Protein AF-0000000080772292 (afdb_homodimer)

Organism: Chromobacterium violaceum (strain ATCC 12472 / DSM 30191 / JCM 1249 / CCUG 213 / NBRC 12614 / NCIMB 9131 / NCTC 9757 / MK) (NCBI:txid243365)

Nearest PDB structures (foldseek):
  2g3a-assembly1_A-2  TM=9.294E-01  e=5.308E-12  Agrobacterium fabrum str. C58
  1y9w-assembly1_B  TM=8.057E-01  e=2.301E-11  Bacillus cereus ATCC 14579
  3ne7-assembly1_A  TM=6.169E-01  e=9.257E-06  Thermoplasma acidophilum
  2cnt-assembly4_D  TM=6.800E-01  e=3.365E-05  Salmonella enterica subsp. enterica serovar Typhimurium str. LT2
  2jdd-assembly1_A  TM=7.176E-01  e=2.622E-04  Bacillus licheniformis

Foldseek 3Di:
DPDDDDDDDPDDDPVVVVVVVVVVQVVVCVVVVHRFKAKDWDFDADPVPRDGQWAWIFIGGPQETETEDGDHPPVVPPPCVSVVRVVVSVVVSVVVNRQKYKYKDKQVVPVVVVVVVAKDWPDWAADPPGDMIITIIMHGD/DPDDDDDDDPDDDPVVVVVVVVVVQVVVCVVVVHRFKAKDWDFDADPVPRHGQWAWIFIGGPQETETEDGDHPPVVPPPCVSVVRVVVSVVVSVVVNRQKYKYKDKQVVPVVVVVVVAKDWPDWAADPPGDMIITIIMHGD

pLDDT: mean 96.64, std 4.18, range [59.97, 98.94]

Structure (mmCIF, N/CA/C/O backbone):
data_AF-0000000080772292-model_v1
#
loop_
_entity.id
_entity.type
_entity.pdbx_description
1 polymer 'Probable acetyltransferase'
#
loop_
_atom_site.group_PDB
_atom_site.id
_atom_site.type_symbol
_atom_site.label_atom_id
_atom_site.label_alt_id
_atom_site.label_comp_id
_atom_site.label_asym_id
_atom_site.label_entity_id
_atom_site.label_seq_id
_atom_site.pdbx_PDB_ins_code
_atom_site.Cartn_x
_atom_site.Cartn_y
_atom_site.Cartn_z
_atom_site.occupancy
_atom_site.B_iso_or_equiv
_atom_site.auth_seq_id
_atom_site.auth_comp_id
_atom_site.auth_asym_id
_atom_site.auth_atom_id
_atom_site.pdbx_PDB_model_num
ATOM 1 N N . MET A 1 1 ? 2.916 -33.938 -5.953 1 60.03 1 MET A N 1
ATOM 2 C CA . MET A 1 1 ? 2.531 -33.062 -4.828 1 60.03 1 MET A CA 1
ATOM 3 C C . MET A 1 1 ? 1.04 -32.75 -4.867 1 60.03 1 MET A C 1
ATOM 5 O O . MET A 1 1 ? 0.435 -32.75 -5.941 1 60.03 1 MET A O 1
ATOM 9 N N . GLN A 1 2 ? 0.313 -33.062 -3.746 1 80.75 2 GLN A N 1
ATOM 10 C CA . GLN A 1 2 ? -1.132 -32.844 -3.752 1 80.75 2 GLN A CA 1
ATOM 11 C C . GLN A 1 2 ? -1.484 -31.406 -4.082 1 80.75 2 GLN A C 1
ATOM 13 O O . GLN A 1 2 ? -0.712 -30.484 -3.789 1 80.75 2 GLN A O 1
ATOM 18 N N . THR A 1 3 ? -2.4 -31.234 -4.902 1 88.75 3 THR A N 1
ATOM 19 C CA . THR A 1 3 ? -2.881 -29.938 -5.348 1 88.75 3 THR A CA 1
ATOM 20 C C . THR A 1 3 ? -3.312 -29.078 -4.16 1 88.75 3 THR A C 1
ATOM 22 O O . THR A 1 3 ? -4.102 -29.531 -3.324 1 88.75 3 THR A O 1
ATOM 25 N N . PRO A 1 4 ? -2.738 -27.953 -3.947 1 94.56 4 PRO A N 1
ATOM 26 C CA . PRO A 1 4 ? -3.131 -27.094 -2.824 1 94.56 4 PRO A CA 1
ATOM 27 C C . PRO A 1 4 ? -4.621 -26.75 -2.84 1 94.56 4 PRO A C 1
ATOM 29 O O . PRO A 1 4 ? -5.238 -26.719 -3.906 1 94.56 4 PRO A O 1
ATOM 32 N N . GLU A 1 5 ? -5.172 -26.578 -1.693 1 96 5 GLU A N 1
ATOM 33 C CA . GLU A 1 5 ? -6.547 -26.125 -1.52 1 96 5 GLU A CA 1
ATOM 34 C C . GLU A 1 5 ? -6.602 -24.609 -1.279 1 96 5 GLU A C 1
ATOM 36 O O . GLU A 1 5 ? -5.777 -24.062 -0.54 1 96 5 GLU A O 1
ATOM 41 N N . LEU A 1 6 ? -7.641 -24 -1.886 1 97.81 6 LEU A N 1
ATOM 42 C CA . LEU A 1 6 ? -7.773 -22.562 -1.7 1 97.81 6 LEU A CA 1
ATOM 43 C C . LEU A 1 6 ? -8.656 -22.25 -0.498 1 97.81 6 LEU A C 1
ATOM 45 O O . LEU A 1 6 ? -9.695 -22.891 -0.297 1 97.81 6 LEU A O 1
ATOM 49 N N . PHE A 1 7 ? -8.227 -21.375 0.327 1 97.88 7 PHE A N 1
ATOM 50 C CA . PHE A 1 7 ? -8.961 -20.875 1.487 1 97.88 7 PHE A CA 1
ATOM 51 C C . PHE A 1 7 ? -9.125 -19.375 1.418 1 97.88 7 PHE A C 1
ATOM 53 O O . PHE A 1 7 ? -8.141 -18.625 1.337 1 97.88 7 PHE A O 1
ATOM 60 N N . ILE A 1 8 ? -10.391 -18.875 1.392 1 98.38 8 ILE A N 1
ATOM 61 C CA . ILE A 1 8 ? -10.711 -17.453 1.336 1 98.38 8 ILE A CA 1
ATOM 62 C C . 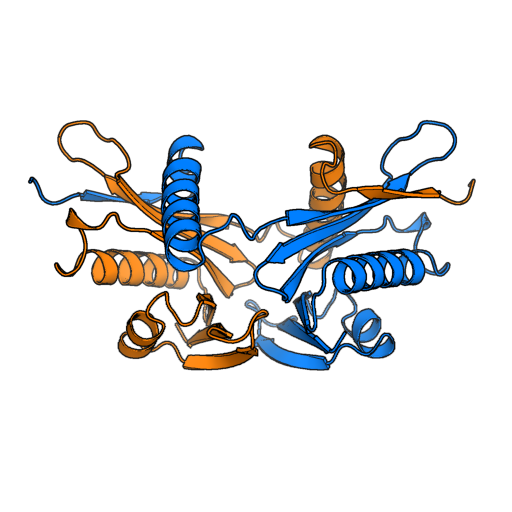ILE A 1 8 ? -11.164 -16.969 2.713 1 98.38 8 ILE A C 1
ATOM 64 O O . ILE A 1 8 ? -12.062 -17.562 3.32 1 98.38 8 ILE A O 1
ATOM 68 N N . CYS A 1 9 ? -10.492 -15.891 3.209 1 97.69 9 CYS A N 1
ATOM 69 C CA . CYS A 1 9 ? -10.875 -15.438 4.539 1 97.69 9 CYS A CA 1
ATOM 70 C C . CYS A 1 9 ? -10.57 -13.953 4.723 1 97.69 9 CYS A C 1
ATOM 72 O O . CYS A 1 9 ? -9.836 -13.367 3.93 1 97.69 9 CYS A O 1
ATOM 74 N N . ASP A 1 10 ? -11.172 -13.32 5.738 1 96.88 10 ASP A N 1
ATOM 75 C CA . ASP A 1 10 ? -10.914 -11.922 6.062 1 96.88 10 ASP A CA 1
ATOM 76 C C . ASP A 1 10 ? -10.086 -11.797 7.336 1 96.88 10 ASP A C 1
ATOM 78 O O . ASP A 1 10 ? -9.789 -10.688 7.785 1 96.88 10 ASP A O 1
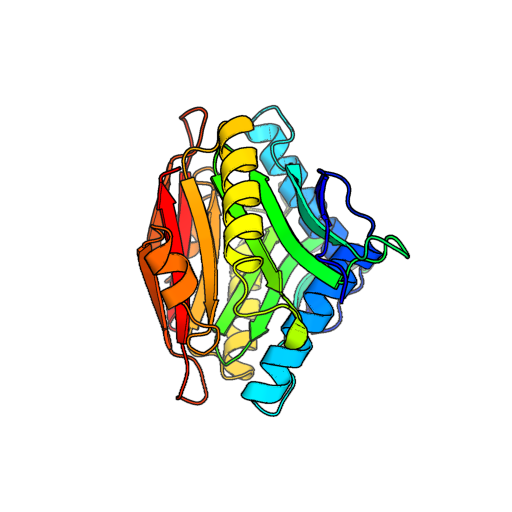ATOM 82 N N . GLN A 1 11 ? -9.703 -12.898 7.887 1 93.56 11 GLN A N 1
ATOM 83 C CA . GLN A 1 11 ? -8.867 -12.945 9.078 1 93.56 11 GLN A CA 1
ATOM 84 C C . GLN A 1 11 ? -7.809 -14.047 8.969 1 93.56 11 GLN A C 1
ATOM 86 O O . GLN A 1 11 ? -7.895 -15.07 9.648 1 93.56 11 GLN A O 1
ATOM 91 N N . ALA A 1 12 ? -6.883 -13.82 8.094 1 94.06 12 ALA A N 1
ATOM 92 C CA . ALA A 1 12 ? -5.805 -14.789 7.941 1 94.06 12 ALA A CA 1
ATOM 93 C C . ALA A 1 12 ? -4.859 -14.75 9.141 1 94.06 12 ALA A C 1
ATOM 95 O O . ALA A 1 12 ? -4.637 -13.695 9.727 1 94.06 12 ALA A O 1
ATOM 96 N N . ALA A 1 13 ? -4.355 -15.914 9.445 1 94.25 13 ALA A N 1
ATOM 97 C CA . ALA A 1 13 ? -3.318 -15.953 10.477 1 94.25 13 ALA A CA 1
ATOM 98 C C . ALA A 1 13 ? -2.121 -15.094 10.07 1 94.25 13 ALA A C 1
ATOM 100 O O . ALA A 1 13 ? -1.728 -15.07 8.906 1 94.25 13 ALA A O 1
ATOM 101 N N . PRO A 1 14 ? -1.62 -14.352 11.047 1 94.38 14 PRO A N 1
ATOM 102 C CA . PRO A 1 14 ? -0.457 -13.523 10.734 1 94.38 14 PRO A CA 1
ATOM 103 C C . PRO A 1 14 ? 0.648 -14.297 10.023 1 94.38 14 PRO A C 1
ATOM 105 O O . PRO A 1 14 ? 1.33 -13.758 9.148 1 94.38 14 PRO A O 1
ATOM 108 N N . GLU A 1 15 ? 0.79 -15.492 10.352 1 96.31 15 GLU A N 1
ATOM 109 C CA . GLU A 1 15 ? 1.818 -16.328 9.75 1 96.31 15 GLU A CA 1
ATOM 110 C C . GLU A 1 15 ? 1.59 -16.5 8.25 1 96.31 15 GLU A C 1
ATOM 112 O O . GLU A 1 15 ? 2.547 -16.609 7.48 1 96.31 15 GLU A O 1
ATOM 117 N N . ALA A 1 16 ? 0.372 -16.562 7.852 1 97.44 16 ALA A N 1
ATOM 118 C CA . ALA A 1 16 ? 0.045 -16.703 6.438 1 97.44 16 ALA A CA 1
ATOM 119 C C . ALA A 1 16 ? 0.499 -15.484 5.645 1 97.44 16 ALA A C 1
ATOM 121 O O . ALA A 1 16 ? 1.153 -15.617 4.605 1 97.44 16 ALA A O 1
ATOM 122 N N . GLU A 1 17 ? 0.152 -14.297 6.156 1 97.19 17 GLU A N 1
ATOM 123 C CA . GLU A 1 17 ? 0.589 -13.062 5.508 1 97.19 17 GLU A CA 1
ATOM 124 C C . GLU A 1 17 ? 2.111 -12.984 5.438 1 97.19 17 GLU A C 1
ATOM 126 O O . GLU A 1 17 ? 2.674 -12.594 4.414 1 97.19 17 GLU A O 1
ATOM 131 N N . LYS A 1 18 ? 2.717 -13.383 6.5 1 97.31 18 LYS A N 1
ATOM 132 C CA . LYS A 1 18 ? 4.176 -13.359 6.57 1 97.31 18 LYS A CA 1
ATOM 133 C C . LYS A 1 18 ? 4.793 -14.305 5.547 1 97.31 18 LYS A C 1
ATOM 135 O O . LYS A 1 18 ? 5.801 -13.977 4.922 1 97.31 18 LYS A O 1
ATOM 140 N N . THR A 1 19 ? 4.227 -15.477 5.449 1 97.94 19 THR A N 1
ATOM 141 C CA . THR A 1 19 ? 4.723 -16.453 4.488 1 97.94 19 THR A CA 1
ATOM 142 C C . THR A 1 19 ? 4.652 -15.906 3.066 1 97.94 19 THR A C 1
ATOM 144 O O . THR A 1 19 ? 5.617 -16.016 2.305 1 97.94 19 THR A O 1
ATOM 147 N N . ILE A 1 20 ? 3.553 -15.312 2.742 1 98.5 20 ILE A N 1
ATOM 148 C CA . ILE A 1 20 ? 3.35 -14.758 1.409 1 98.5 20 ILE A CA 1
ATOM 149 C C . ILE A 1 20 ? 4.309 -13.586 1.184 1 98.5 20 ILE A C 1
ATOM 151 O O . ILE A 1 20 ? 4.992 -13.523 0.157 1 98.5 20 ILE A O 1
ATOM 155 N N . ALA A 1 21 ? 4.383 -12.688 2.156 1 98.19 21 ALA A N 1
ATOM 156 C CA . ALA A 1 21 ? 5.266 -11.531 2.064 1 98.19 21 ALA A CA 1
ATOM 157 C C . ALA A 1 21 ? 6.727 -11.953 1.953 1 98.19 21 ALA A C 1
ATOM 159 O O . ALA A 1 21 ? 7.477 -11.414 1.139 1 98.19 21 ALA A O 1
ATOM 160 N N . ALA A 1 22 ? 7.109 -12.93 2.754 1 97.94 22 ALA A N 1
ATOM 161 C CA . ALA A 1 22 ? 8.492 -13.398 2.754 1 97.94 22 ALA A CA 1
ATOM 162 C C . ALA A 1 22 ? 8.852 -14.039 1.418 1 97.94 22 ALA A C 1
ATOM 164 O O . ALA A 1 22 ? 9.953 -13.836 0.904 1 97.94 22 ALA A O 1
ATOM 165 N N . GLY A 1 23 ? 7.969 -14.844 0.948 1 98.12 23 GLY A N 1
ATOM 166 C CA . GLY A 1 23 ? 8.195 -15.438 -0.362 1 98.12 23 GLY A CA 1
ATOM 167 C C . GLY A 1 23 ? 8.367 -14.406 -1.459 1 98.12 23 GLY A C 1
ATOM 168 O O . GLY A 1 23 ? 9.297 -14.5 -2.266 1 98.12 23 GLY A O 1
ATOM 169 N N . LEU A 1 24 ? 7.508 -13.438 -1.44 1 98.06 24 LEU A N 1
ATOM 170 C CA . LEU A 1 24 ? 7.574 -12.359 -2.426 1 98.06 24 LEU A CA 1
ATOM 171 C C . LEU A 1 24 ? 8.875 -11.578 -2.289 1 98.06 24 LEU A C 1
ATOM 173 O O . LEU A 1 24 ? 9.539 -11.289 -3.287 1 98.06 24 LEU A O 1
ATOM 177 N N . ASN A 1 25 ? 9.219 -11.195 -1.063 1 97.62 25 ASN A N 1
ATOM 178 C CA . ASN A 1 25 ? 10.445 -10.445 -0.799 1 97.62 25 ASN A CA 1
ATOM 179 C C . ASN A 1 25 ? 11.68 -11.227 -1.233 1 97.62 25 ASN A C 1
ATOM 181 O O . ASN A 1 25 ? 12.602 -10.656 -1.823 1 97.62 25 ASN A O 1
ATOM 185 N N . GLN A 1 26 ? 11.711 -12.5 -0.982 1 97.25 26 GLN A N 1
ATOM 186 C CA . GLN A 1 26 ? 12.828 -13.344 -1.395 1 97.25 26 GLN A CA 1
ATOM 187 C C . GLN A 1 26 ? 12.953 -13.391 -2.914 1 97.25 26 GLN A C 1
ATOM 189 O O . GLN A 1 26 ? 14.055 -13.305 -3.457 1 97.25 26 GLN A O 1
ATOM 194 N N . TYR A 1 27 ? 11.922 -13.594 -3.529 1 96.94 27 TYR A N 1
ATOM 195 C CA . TYR A 1 27 ? 11.906 -13.594 -4.988 1 96.94 27 TYR A CA 1
ATOM 196 C C . TYR A 1 27 ? 12.484 -12.297 -5.539 1 96.94 27 TYR A C 1
ATOM 198 O O . TYR A 1 27 ? 13.352 -12.32 -6.414 1 96.94 27 TYR A O 1
ATOM 206 N N . ASN A 1 28 ? 11.984 -11.133 -4.992 1 96.56 28 ASN A N 1
ATOM 207 C CA . ASN A 1 28 ? 12.461 -9.82 -5.43 1 96.56 28 ASN A CA 1
ATOM 208 C C . ASN A 1 28 ? 13.953 -9.656 -5.168 1 96.56 28 ASN A C 1
ATOM 210 O O . ASN A 1 28 ? 14.68 -9.156 -6.023 1 96.56 28 ASN A O 1
ATOM 214 N N . ASP A 1 29 ? 14.32 -10.086 -3.98 1 96 29 ASP A N 1
ATOM 215 C CA . ASP A 1 29 ? 15.727 -9.945 -3.598 1 96 29 ASP A CA 1
ATOM 216 C C . ASP A 1 29 ? 16.625 -10.773 -4.512 1 96 29 ASP A C 1
ATOM 218 O O . ASP A 1 29 ? 17.719 -10.344 -4.867 1 96 29 ASP A O 1
ATOM 222 N N . GLN A 1 30 ? 16.188 -11.906 -4.891 1 95.25 30 GLN A N 1
ATOM 223 C CA . GLN A 1 30 ? 16.969 -12.773 -5.773 1 95.25 30 GLN A CA 1
ATOM 224 C C . GLN A 1 30 ? 17.094 -12.164 -7.164 1 95.25 30 GLN A C 1
ATOM 226 O O . GLN A 1 30 ? 18.156 -12.273 -7.797 1 95.25 30 GLN A O 1
ATOM 231 N N . HIS A 1 31 ? 16.094 -11.531 -7.633 1 94.44 31 HIS A N 1
ATOM 232 C CA . HIS A 1 31 ? 16.094 -10.938 -8.969 1 94.44 31 HIS A CA 1
ATOM 233 C C . HIS A 1 31 ? 16.938 -9.672 -9.008 1 94.44 31 HIS A C 1
ATOM 235 O O . HIS A 1 31 ? 17.609 -9.398 -10.016 1 94.44 31 HIS A O 1
ATOM 241 N N . THR A 1 32 ? 16.875 -8.891 -7.926 1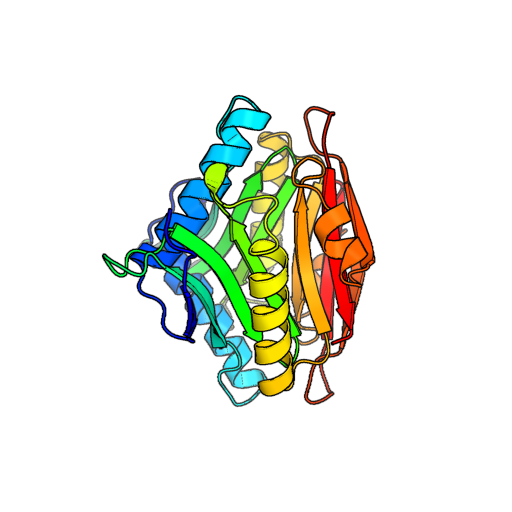 93.56 32 THR A N 1
ATOM 242 C CA . THR A 1 32 ? 17.547 -7.605 -7.902 1 93.56 32 THR A CA 1
ATOM 243 C C . THR A 1 32 ? 18.969 -7.758 -7.367 1 93.56 32 THR A C 1
ATOM 245 O O . THR A 1 32 ? 19.828 -6.902 -7.609 1 93.56 32 THR A O 1
ATOM 248 N N . GLY A 1 33 ? 19.219 -8.805 -6.574 1 93 33 GLY A N 1
ATOM 249 C CA . GLY A 1 33 ? 20.531 -9.055 -5.988 1 93 33 GLY A CA 1
ATOM 250 C C . GLY A 1 33 ? 20.703 -8.414 -4.625 1 93 33 GLY A C 1
ATOM 251 O O . GLY A 1 33 ? 21.766 -8.523 -4.012 1 93 33 GLY A O 1
ATOM 252 N N . TYR A 1 34 ? 19.766 -7.609 -4.102 1 88.75 34 TYR A N 1
ATOM 253 C CA . TYR A 1 34 ? 19.828 -6.988 -2.783 1 88.75 34 TYR A CA 1
ATOM 254 C C . TYR A 1 34 ? 18.422 -6.715 -2.248 1 88.75 34 TYR A C 1
ATOM 256 O O . TYR A 1 34 ? 17.453 -6.727 -3.004 1 88.75 34 TYR A O 1
ATOM 264 N N . ALA A 1 35 ? 18.375 -6.594 -0.909 1 88.62 35 ALA A N 1
ATOM 265 C CA . ALA A 1 35 ? 17.141 -6.133 -0.28 1 88.62 35 ALA A CA 1
ATOM 266 C C . ALA A 1 35 ? 16.891 -4.66 -0.584 1 88.62 35 ALA A C 1
ATOM 268 O O . ALA A 1 35 ? 17.578 -3.783 -0.056 1 88.62 35 ALA A O 1
ATOM 269 N N . ASP A 1 36 ? 15.82 -4.375 -1.271 1 87.69 36 ASP A N 1
ATOM 270 C CA . ASP A 1 36 ? 15.656 -3.043 -1.843 1 87.69 36 ASP A CA 1
ATOM 271 C C . ASP A 1 36 ? 14.625 -2.232 -1.063 1 87.69 36 ASP A C 1
ATOM 273 O O . ASP A 1 36 ? 14.414 -1.052 -1.346 1 87.69 36 ASP A O 1
ATOM 277 N N . ARG A 1 37 ? 14.062 -2.828 -0.069 1 95.5 37 ARG A N 1
ATOM 278 C CA . ARG A 1 37 ? 12.961 -2.195 0.646 1 95.5 37 ARG A CA 1
ATOM 279 C C . ARG A 1 37 ? 13.438 -1.555 1.942 1 95.5 37 ARG A C 1
ATOM 281 O O . ARG A 1 37 ? 13.828 -2.254 2.881 1 95.5 37 ARG A O 1
ATOM 288 N N . GLN A 1 38 ? 13.422 -0.244 2.039 1 97.44 38 GLN A N 1
ATOM 289 C CA . GLN A 1 38 ? 13.859 0.464 3.238 1 97.44 38 GLN A CA 1
ATOM 290 C C . GLN A 1 38 ? 12.727 1.308 3.822 1 97.44 38 GLN A C 1
ATOM 292 O O . GLN A 1 38 ? 12.273 2.268 3.195 1 97.44 38 GLN A O 1
ATOM 297 N N . PRO A 1 39 ? 12.273 0.938 5.031 1 98.44 39 PRO A N 1
ATOM 298 C CA . PRO A 1 39 ? 11.242 1.762 5.664 1 98.44 39 PRO A CA 1
ATOM 299 C C . PRO A 1 39 ? 11.695 3.199 5.906 1 98.44 39 PRO A C 1
ATOM 301 O O . PRO A 1 39 ? 12.898 3.459 6.012 1 98.44 39 PRO A O 1
ATOM 304 N N . LEU A 1 40 ? 10.758 4.137 5.918 1 98.81 40 LEU A N 1
ATOM 305 C CA . LEU A 1 40 ? 11 5.543 6.207 1 98.81 40 LEU A CA 1
ATOM 306 C C . LEU A 1 40 ? 9.852 6.137 7.02 1 98.81 40 LEU A C 1
ATOM 308 O O . LEU A 1 40 ? 8.68 5.961 6.676 1 98.81 40 LEU A O 1
ATOM 312 N N . ALA A 1 41 ? 10.195 6.738 8.117 1 98.88 41 ALA A N 1
ATOM 313 C CA . ALA A 1 41 ? 9.242 7.48 8.93 1 98.88 41 ALA A CA 1
ATOM 314 C C . ALA A 1 41 ? 9.711 8.914 9.164 1 98.88 41 ALA A C 1
ATOM 316 O O . ALA A 1 41 ? 10.906 9.148 9.375 1 98.88 41 ALA A O 1
ATOM 317 N N . VAL A 1 42 ? 8.852 9.836 9.016 1 98.88 42 VAL A N 1
ATOM 318 C CA . VAL A 1 42 ? 9 11.203 9.508 1 98.88 42 VAL A CA 1
ATOM 319 C C . VAL A 1 42 ? 7.957 11.492 10.578 1 98.88 42 VAL A C 1
ATOM 321 O O . VAL A 1 42 ? 6.773 11.648 10.273 1 98.88 42 VAL A O 1
ATOM 324 N N . LEU A 1 43 ? 8.43 11.594 11.812 1 98.75 43 LEU A N 1
ATOM 325 C CA . LEU A 1 43 ? 7.531 11.648 12.961 1 98.75 43 LEU A CA 1
ATOM 326 C C . LEU A 1 43 ? 7.488 13.055 13.547 1 98.75 43 LEU A C 1
ATOM 328 O O . LEU A 1 43 ? 8.523 13.719 13.664 1 98.75 43 LEU A O 1
ATOM 332 N N . ALA A 1 44 ? 6.316 13.578 13.812 1 98.38 44 ALA A N 1
ATOM 333 C CA . ALA A 1 44 ? 6.129 14.742 14.68 1 98.38 44 ALA A CA 1
ATOM 334 C C . ALA A 1 44 ? 5.996 14.32 16.141 1 98.38 44 ALA A C 1
ATOM 336 O O . ALA A 1 44 ? 5.043 13.633 16.516 1 98.38 44 ALA A O 1
ATOM 337 N N . ARG A 1 45 ? 6.871 14.75 16.938 1 97.5 45 ARG A N 1
ATOM 338 C CA . ARG A 1 45 ? 6.91 14.289 18.328 1 97.5 45 ARG A CA 1
ATOM 339 C C . ARG A 1 45 ? 6.672 15.445 19.297 1 97.5 45 ARG A C 1
ATOM 341 O O . ARG A 1 45 ? 7.082 16.578 19.031 1 97.5 45 ARG A O 1
ATOM 348 N N . ASP A 1 46 ? 6.035 15.086 20.359 1 96 46 ASP A N 1
ATOM 349 C CA . ASP A 1 46 ? 5.93 16.016 21.469 1 96 46 ASP A CA 1
ATOM 350 C C . ASP A 1 46 ? 7.293 16.266 22.109 1 96 46 ASP A C 1
ATOM 352 O O . ASP A 1 46 ? 7.93 15.32 22.594 1 96 46 ASP A O 1
ATOM 356 N N . PRO A 1 47 ? 7.688 17.516 22.125 1 94.62 47 PRO A N 1
ATOM 357 C CA . PRO A 1 47 ? 9.039 17.781 22.641 1 94.62 47 PRO A CA 1
ATOM 358 C C . PRO A 1 47 ? 9.172 17.453 24.125 1 94.62 47 PRO A C 1
ATOM 360 O O . PRO A 1 47 ? 10.273 17.156 24.594 1 94.62 47 PRO A O 1
ATOM 363 N N . ALA A 1 48 ? 8.07 17.453 24.812 1 95.19 48 ALA A N 1
ATOM 364 C CA . ALA A 1 48 ? 8.125 17.219 26.25 1 95.19 48 ALA A CA 1
ATOM 365 C C . ALA A 1 48 ? 8.125 15.727 26.562 1 95.19 48 ALA A C 1
ATOM 367 O O . ALA A 1 48 ? 8.844 15.273 27.453 1 95.19 48 ALA A O 1
ATOM 368 N N . THR A 1 49 ? 7.426 14.938 25.891 1 94.75 49 THR A N 1
ATOM 369 C CA . THR A 1 49 ? 7.215 13.539 26.234 1 94.75 49 THR A CA 1
ATOM 370 C C . THR A 1 49 ? 7.93 12.617 25.25 1 94.75 49 THR A C 1
ATOM 372 O O . THR A 1 49 ? 8.156 11.445 25.547 1 94.75 49 THR A O 1
ATOM 375 N N . GLY A 1 50 ? 8.18 13.109 24.047 1 94.19 50 GLY A N 1
ATOM 376 C CA . GLY A 1 50 ? 8.766 12.273 23 1 94.19 50 GLY A CA 1
ATOM 377 C C . GLY A 1 50 ? 7.742 11.422 22.266 1 94.19 50 GLY A C 1
ATOM 378 O O . GLY A 1 50 ? 8.094 10.672 21.359 1 94.19 50 GLY A O 1
ATOM 379 N N . GLU A 1 51 ? 6.531 11.602 22.609 1 95.69 51 GLU A N 1
ATOM 380 C CA . GLU A 1 51 ? 5.453 10.812 22.016 1 95.69 51 GLU A CA 1
ATOM 381 C C . GLU A 1 51 ? 5.188 11.242 20.578 1 95.69 51 GLU A C 1
ATOM 383 O O . GLU A 1 51 ? 5.191 12.43 20.266 1 95.69 51 GLU A O 1
ATOM 388 N N . THR A 1 52 ? 4.977 10.211 19.75 1 97.94 52 THR A N 1
ATOM 389 C CA . THR A 1 52 ? 4.578 10.508 18.391 1 97.94 52 THR A CA 1
ATOM 390 C C . THR A 1 52 ? 3.152 11.055 18.344 1 97.94 52 THR A C 1
ATOM 392 O O . THR A 1 52 ? 2.229 10.438 18.875 1 97.94 52 THR A O 1
ATOM 395 N N . LEU A 1 53 ? 3.014 12.141 17.703 1 97.56 53 LEU A N 1
ATOM 396 C CA . LEU A 1 53 ? 1.709 12.789 17.594 1 97.56 53 LEU A CA 1
ATOM 397 C C . LEU A 1 53 ? 1.099 12.555 16.219 1 97.56 53 LEU A C 1
ATOM 399 O O . LEU A 1 53 ? -0.123 12.602 16.047 1 97.56 53 LEU A O 1
ATOM 403 N N . GLY A 1 54 ? 1.869 12.359 15.227 1 98.44 54 GLY A N 1
ATOM 404 C CA . GLY A 1 54 ? 1.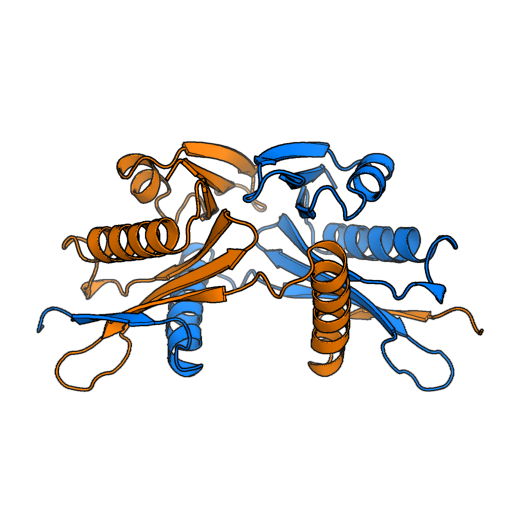551 12.195 13.812 1 98.44 54 GLY A CA 1
ATOM 405 C C . GLY A 1 54 ? 2.781 12.078 12.938 1 98.44 54 GLY A C 1
ATOM 406 O O . GLY A 1 54 ? 3.891 11.875 13.43 1 98.44 54 GLY A O 1
ATOM 407 N N . GLY A 1 55 ? 2.572 12.016 11.656 1 98.75 55 GLY A N 1
ATOM 408 C CA . GLY A 1 55 ? 3.709 11.906 10.75 1 98.75 55 GLY A CA 1
ATOM 409 C C . GLY A 1 55 ? 3.387 11.156 9.477 1 98.75 55 GLY A C 1
ATOM 410 O O . GLY A 1 55 ? 2.221 11.023 9.102 1 98.75 55 GLY A O 1
ATOM 411 N N . ALA A 1 56 ? 4.441 10.836 8.766 1 98.88 56 ALA A N 1
ATOM 412 C CA . ALA A 1 56 ? 4.387 10.078 7.516 1 98.88 56 ALA A CA 1
ATOM 413 C C . ALA A 1 56 ? 5.168 8.773 7.637 1 98.88 56 ALA A C 1
ATOM 415 O O . ALA A 1 56 ? 6.16 8.703 8.367 1 98.88 56 ALA A O 1
ATOM 416 N N . TYR A 1 57 ? 4.652 7.785 6.957 1 98.75 57 TYR A N 1
ATOM 417 C CA . TYR A 1 57 ? 5.293 6.473 6.93 1 98.75 57 TYR A CA 1
ATOM 418 C C . TYR A 1 57 ? 5.238 5.871 5.531 1 98.75 57 TYR A C 1
ATOM 420 O O . TYR A 1 57 ? 4.242 6.02 4.82 1 98.75 57 TYR A O 1
ATOM 428 N N . GLY A 1 58 ? 6.297 5.203 5.113 1 98.62 58 GLY A N 1
ATOM 429 C CA . GLY A 1 58 ? 6.406 4.508 3.838 1 98.62 58 GLY A CA 1
ATOM 430 C C . GLY A 1 58 ? 7.719 3.77 3.67 1 98.62 58 GLY A C 1
ATOM 431 O O . GLY A 1 58 ? 8.227 3.166 4.621 1 98.62 58 GLY A O 1
ATOM 432 N N . ARG A 1 59 ? 8.109 3.717 2.418 1 98.62 59 ARG A N 1
ATOM 433 C CA . ARG A 1 59 ? 9.352 3.002 2.129 1 98.62 59 ARG A CA 1
ATOM 434 C C . ARG A 1 59 ? 9.938 3.441 0.791 1 98.62 59 ARG A C 1
ATOM 436 O O . ARG A 1 59 ? 9.234 4.027 -0.036 1 98.62 59 ARG A O 1
ATOM 443 N N . SER A 1 60 ? 11.234 3.217 0.655 1 98.44 60 SER A N 1
ATOM 444 C CA . SER A 1 60 ? 11.852 3.254 -0.667 1 98.44 60 SER A CA 1
ATOM 445 C C . SER A 1 60 ? 12.148 1.849 -1.179 1 98.44 60 SER A C 1
ATOM 447 O O . SER A 1 60 ? 12.477 0.954 -0.396 1 98.44 60 SER A O 1
ATOM 449 N N . SER A 1 61 ? 11.992 1.642 -2.377 1 98.06 61 SER A N 1
ATOM 450 C CA . SER A 1 61 ? 12.273 0.378 -3.049 1 98.06 61 SER A CA 1
ATOM 451 C C . SER A 1 61 ? 12.594 0.595 -4.523 1 98.06 61 SER A C 1
ATOM 453 O O . SER A 1 61 ? 11.812 1.206 -5.25 1 98.06 61 SER A O 1
ATOM 455 N N . LEU A 1 62 ? 13.766 0.161 -4.98 1 97.44 62 LEU A N 1
ATOM 456 C CA . LEU A 1 62 ? 14.203 0.242 -6.371 1 97.44 62 LEU A CA 1
ATOM 457 C C . LEU A 1 62 ? 14.07 1.665 -6.902 1 97.44 62 LEU A C 1
ATOM 459 O O . LEU A 1 62 ? 13.562 1.874 -8.008 1 97.44 62 LEU A O 1
ATOM 463 N N . GLY A 1 63 ? 14.438 2.617 -6.047 1 97.38 63 GLY A N 1
ATOM 464 C CA . GLY A 1 63 ? 14.516 4.008 -6.473 1 97.38 63 GLY A CA 1
ATOM 465 C C . GLY A 1 63 ? 13.164 4.695 -6.5 1 97.38 63 GLY A C 1
ATOM 466 O O . GLY A 1 63 ? 13.031 5.797 -7.035 1 97.38 63 GLY A O 1
ATOM 467 N N . LEU A 1 64 ? 12.148 4.051 -6.039 1 98.69 64 LEU A N 1
ATOM 468 C CA . LEU A 1 64 ? 10.812 4.621 -5.918 1 98.69 64 LEU A CA 1
ATOM 469 C C . LEU A 1 64 ? 10.438 4.828 -4.453 1 98.69 64 LEU A C 1
ATOM 471 O O . LEU A 1 64 ? 10.648 3.941 -3.623 1 98.69 64 LEU A O 1
ATOM 475 N N . LEU A 1 65 ? 9.977 6.027 -4.102 1 98.88 65 LEU A N 1
ATOM 476 C CA . LEU A 1 65 ? 9.531 6.367 -2.758 1 98.88 65 LEU A CA 1
ATOM 477 C C . LEU A 1 65 ? 8.023 6.188 -2.627 1 98.88 65 LEU A C 1
ATOM 479 O O . LEU A 1 65 ? 7.254 6.742 -3.418 1 98.88 65 LEU A O 1
ATOM 483 N N . PHE A 1 66 ? 7.594 5.383 -1.665 1 98.94 66 PHE A N 1
ATOM 484 C CA . PHE A 1 66 ? 6.188 5.125 -1.388 1 98.94 66 PHE A CA 1
ATOM 485 C C . PHE A 1 66 ? 5.746 5.84 -0.117 1 98.94 66 PHE A C 1
ATOM 487 O O . PHE A 1 66 ? 6.227 5.535 0.975 1 98.94 66 PHE A O 1
ATOM 494 N N . LEU A 1 67 ? 4.922 6.836 -0.28 1 98.94 67 LEU A N 1
ATOM 495 C CA . LEU A 1 67 ? 4.238 7.398 0.88 1 98.94 67 LEU A CA 1
ATOM 496 C C . LEU A 1 67 ? 2.943 6.648 1.169 1 98.94 67 LEU A C 1
ATOM 498 O O . LEU A 1 67 ? 1.985 6.734 0.398 1 98.94 67 LEU A O 1
ATOM 502 N N . GLU A 1 68 ? 2.873 5.984 2.311 1 98.62 68 GLU A N 1
ATOM 503 C CA . GLU A 1 68 ? 1.832 4.992 2.555 1 98.62 68 GLU A CA 1
ATOM 504 C C . GLU A 1 68 ? 0.852 5.465 3.623 1 98.62 68 GLU A C 1
ATOM 506 O O . GLU A 1 68 ? -0.329 5.113 3.59 1 98.62 68 GLU A O 1
ATOM 511 N N . LEU A 1 69 ? 1.348 6.152 4.617 1 98.69 69 LEU A N 1
ATOM 512 C CA . LEU A 1 69 ? 0.545 6.754 5.68 1 98.69 69 LEU A CA 1
ATOM 513 C C . LEU A 1 69 ? 0.956 8.203 5.918 1 98.69 69 LEU A C 1
ATOM 515 O O . LEU A 1 69 ? 2.145 8.531 5.883 1 98.69 69 LEU A O 1
ATOM 519 N N . PHE A 1 70 ? 0.007 9.047 6.156 1 98.88 70 PHE A N 1
ATOM 520 C CA . PHE A 1 70 ? 0.225 10.438 6.547 1 98.88 70 PHE A CA 1
ATOM 521 C C . PHE A 1 70 ? -0.948 10.961 7.367 1 98.88 70 PHE A C 1
ATOM 523 O O . PHE A 1 70 ? -2.082 11 6.883 1 98.88 70 PHE A O 1
ATOM 530 N N . HIS A 1 71 ? -0.649 11.344 8.633 1 98.69 71 HIS A N 1
ATOM 531 C CA . HIS A 1 71 ? -1.728 11.844 9.477 1 98.69 71 HIS A CA 1
ATOM 532 C C . HIS A 1 71 ? -1.206 12.844 10.5 1 98.69 71 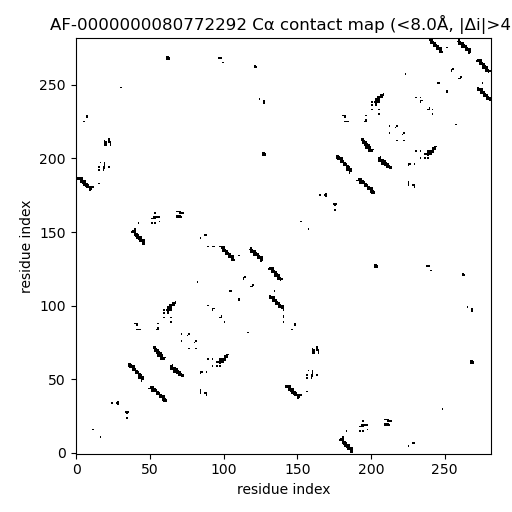HIS A C 1
ATOM 534 O O . HIS A 1 71 ? -0.16 12.625 11.109 1 98.69 71 HIS A O 1
ATOM 540 N N . LEU A 1 72 ? -1.899 13.938 10.641 1 98.06 72 LEU A N 1
ATOM 541 C CA . LEU A 1 72 ? -1.761 14.898 11.727 1 98.06 72 LEU A CA 1
ATOM 542 C C . LEU A 1 72 ? -3.1 15.141 12.414 1 98.06 72 LEU A C 1
ATOM 544 O O . LEU A 1 72 ? -4.113 15.367 11.75 1 98.06 72 LEU A O 1
ATOM 548 N N . PRO A 1 73 ? -3.039 15.047 13.727 1 96.75 73 PRO A N 1
ATOM 549 C CA . PRO A 1 73 ? -4.281 15.422 14.414 1 96.75 73 PRO A CA 1
ATOM 550 C C . PRO A 1 73 ? -4.691 16.859 14.148 1 96.75 73 PRO A C 1
ATOM 552 O O . PRO A 1 73 ? -3.844 17.703 13.812 1 96.75 73 PRO A O 1
ATOM 555 N N . GLU A 1 74 ? -5.961 17.141 14.352 1 95.19 74 GLU A N 1
ATOM 556 C CA . GLU A 1 74 ? -6.582 18.406 13.953 1 95.19 74 GLU A CA 1
ATOM 557 C C . GLU A 1 74 ? -5.855 19.594 14.562 1 95.19 74 GLU A C 1
ATOM 559 O O . GLU A 1 74 ? -5.574 20.578 13.875 1 95.19 74 GLU A O 1
ATOM 564 N N . PRO A 1 75 ? -5.414 19.641 15.789 1 94.62 75 PRO A N 1
ATOM 565 C CA . PRO A 1 75 ? -4.766 20.812 16.375 1 94.62 75 PRO A CA 1
ATOM 566 C C . PRO A 1 75 ? -3.408 21.109 15.75 1 94.62 75 PRO A C 1
ATOM 568 O O . PRO A 1 75 ? -2.879 22.219 15.922 1 94.62 75 PRO A O 1
ATOM 571 N N . LEU A 1 76 ? -2.885 20.172 15.047 1 95.62 76 LEU A N 1
ATOM 572 C CA . LEU A 1 76 ? -1.551 20.359 14.484 1 95.62 76 LEU A CA 1
ATOM 573 C C . LEU A 1 76 ? -1.628 20.703 13 1 95.62 76 LEU A C 1
ATOM 575 O O . LEU A 1 76 ? -0.599 20.812 12.328 1 95.62 76 LEU A O 1
ATOM 579 N N . ARG A 1 77 ? -2.779 20.891 12.477 1 94.44 77 ARG A N 1
ATOM 580 C CA . ARG A 1 77 ? -2.973 21.188 11.062 1 94.44 77 ARG A CA 1
ATOM 581 C C . ARG A 1 77 ? -3.041 22.688 10.82 1 94.44 77 ARG A C 1
ATOM 583 O O . ARG A 1 77 ? -3.295 23.469 11.75 1 94.44 77 ARG A O 1
ATOM 590 N N . GLY A 1 78 ? -2.715 23.078 9.602 1 91.25 78 GLY A N 1
ATOM 591 C CA . GLY A 1 78 ? -2.885 24.453 9.211 1 91.25 78 GLY A CA 1
ATOM 592 C C . GLY A 1 78 ? -1.747 25.359 9.664 1 91.25 78 GLY A C 1
ATOM 593 O O . GLY A 1 78 ? -1.877 26.578 9.664 1 91.25 78 GLY A O 1
ATOM 594 N N . GLN A 1 79 ? -0.606 24.75 10.109 1 90.69 79 GLN A N 1
ATOM 595 C CA . GLN A 1 79 ? 0.503 25.547 10.625 1 90.69 79 GLN A CA 1
ATOM 596 C C . GLN A 1 79 ? 1.799 25.234 9.883 1 90.69 79 GLN A C 1
ATOM 598 O O . GLN A 1 79 ? 2.891 25.531 10.375 1 90.69 79 GLN A O 1
ATOM 603 N N . GLY A 1 80 ? 1.645 24.578 8.812 1 96 80 GLY A N 1
ATOM 604 C CA . GLY A 1 80 ? 2.82 24.328 7.992 1 96 80 GLY A CA 1
ATOM 605 C C . GLY A 1 80 ? 3.533 23.031 8.352 1 96 80 GLY A C 1
ATOM 606 O O . GLY A 1 80 ? 4.465 22.625 7.664 1 96 80 GLY A O 1
ATOM 607 N N . LEU A 1 81 ? 3.111 22.391 9.43 1 97.44 81 LEU A N 1
ATOM 608 C CA . LEU A 1 81 ? 3.77 21.172 9.891 1 97.44 81 LEU A CA 1
ATOM 609 C C . LEU A 1 81 ? 3.66 20.062 8.852 1 97.44 81 LEU A C 1
ATOM 611 O O . LEU A 1 81 ? 4.617 19.328 8.633 1 97.44 81 LEU A O 1
ATOM 615 N N . GLY A 1 82 ? 2.504 19.953 8.219 1 98.19 82 GLY A N 1
ATOM 616 C CA . GLY A 1 82 ? 2.332 18.969 7.164 1 98.19 82 GLY A CA 1
ATOM 617 C C . GLY A 1 82 ? 3.305 19.141 6.012 1 98.19 82 GLY A C 1
ATOM 618 O O . GLY A 1 82 ? 3.887 18.172 5.531 1 98.19 82 GLY A O 1
ATOM 619 N N . SER A 1 83 ? 3.477 20.359 5.648 1 98.5 83 SER A N 1
ATOM 620 C CA . SER A 1 83 ? 4.414 20.672 4.574 1 98.5 83 SER A CA 1
ATOM 621 C C . SER A 1 83 ? 5.844 20.312 4.961 1 98.5 83 SER A C 1
ATOM 623 O O . SER A 1 83 ? 6.594 19.766 4.145 1 98.5 83 SER A O 1
ATOM 625 N N . ARG A 1 84 ? 6.184 20.578 6.172 1 98.56 84 ARG A N 1
ATOM 626 C CA . ARG A 1 84 ? 7.523 20.25 6.648 1 98.56 84 ARG A CA 1
ATOM 627 C C . ARG A 1 84 ? 7.75 18.734 6.664 1 98.56 84 ARG A C 1
ATOM 629 O O . ARG A 1 84 ? 8.828 18.266 6.309 1 98.56 84 ARG A O 1
ATOM 636 N N . ILE A 1 85 ? 6.754 18.016 7.098 1 98.75 85 ILE A N 1
ATOM 637 C CA . ILE A 1 85 ? 6.844 16.562 7.145 1 98.75 85 ILE A CA 1
ATOM 638 C C . ILE A 1 85 ? 7 16 5.73 1 98.75 85 ILE A C 1
ATOM 640 O O . ILE A 1 85 ? 7.871 15.172 5.477 1 98.75 85 ILE A O 1
ATOM 644 N N . LEU A 1 86 ? 6.156 16.5 4.797 1 98.88 86 LEU A N 1
ATOM 645 C CA . LEU A 1 86 ? 6.207 16.031 3.418 1 98.88 86 LEU A CA 1
ATOM 646 C C . LEU A 1 86 ? 7.566 16.312 2.793 1 98.88 86 LEU A C 1
ATOM 648 O O . LEU A 1 86 ? 8.156 15.453 2.141 1 98.88 86 LEU A O 1
ATOM 652 N N . GLN A 1 87 ? 8.062 17.484 3.004 1 98.88 87 GLN A N 1
ATOM 653 C CA . GLN A 1 87 ? 9.359 17.875 2.461 1 98.88 87 GLN A CA 1
ATOM 654 C C . GLN A 1 87 ? 10.477 17 3.01 1 98.88 87 GLN A C 1
ATOM 656 O O . GLN A 1 87 ? 11.344 16.562 2.26 1 98.88 87 GLN A O 1
ATOM 661 N N . ALA A 1 88 ? 10.438 16.781 4.305 1 98.88 88 ALA A N 1
ATOM 662 C CA . ALA A 1 88 ? 11.445 15.914 4.922 1 98.88 88 ALA A CA 1
ATOM 663 C C . ALA A 1 88 ? 11.391 14.5 4.344 1 98.88 88 ALA A C 1
ATOM 665 O O . ALA A 1 88 ? 12.422 13.875 4.105 1 98.88 88 ALA A O 1
ATOM 666 N N . PHE A 1 89 ? 10.203 13.977 4.184 1 98.94 89 PHE A N 1
ATOM 667 C CA . PHE A 1 89 ? 9.984 12.664 3.6 1 98.94 89 PHE A CA 1
ATOM 668 C C . PHE A 1 89 ? 10.57 12.586 2.197 1 98.94 89 PHE A C 1
ATOM 670 O O . PHE A 1 89 ? 11.305 11.648 1.874 1 98.94 89 PHE A O 1
ATOM 677 N N . GLU A 1 90 ? 10.273 13.586 1.366 1 98.94 90 GLU A N 1
ATOM 678 C CA . GLU A 1 90 ? 10.789 13.672 0.002 1 98.94 90 GLU A CA 1
ATOM 679 C C . GLU A 1 90 ? 12.312 13.797 -0.008 1 98.94 90 GLU A C 1
ATOM 681 O O . GLU A 1 90 ? 12.984 13.148 -0.807 1 98.94 90 GLU A O 1
ATOM 686 N N . ASP A 1 91 ? 12.812 14.656 0.83 1 98.94 91 ASP A N 1
ATOM 687 C CA . ASP A 1 91 ? 14.25 14.883 0.894 1 98.94 91 ASP A CA 1
ATOM 688 C C . ASP A 1 91 ? 15 13.594 1.234 1 98.94 91 ASP A C 1
ATOM 690 O O . ASP A 1 91 ? 16.047 13.305 0.653 1 98.94 91 ASP A O 1
ATOM 694 N N . GLU A 1 92 ? 14.461 12.867 2.223 1 98.88 92 GLU A N 1
ATOM 695 C CA . GLU A 1 92 ? 15.109 11.602 2.564 1 98.88 92 GLU A CA 1
ATOM 696 C C . GLU A 1 92 ? 15.031 10.609 1.402 1 98.88 92 GLU A C 1
ATOM 698 O O . GLU A 1 92 ? 15.984 9.867 1.155 1 98.88 92 GLU A O 1
ATOM 703 N N . GLY A 1 93 ? 13.906 10.57 0.692 1 98.69 93 GLY A N 1
ATOM 704 C CA . GLY A 1 93 ? 13.82 9.781 -0.524 1 98.69 93 GLY A CA 1
ATOM 705 C C . GLY A 1 93 ? 14.898 10.117 -1.535 1 98.69 93 GLY A C 1
ATOM 706 O O . GLY A 1 93 ? 15.562 9.227 -2.072 1 98.69 93 GLY A O 1
ATOM 707 N N . ARG A 1 94 ? 15.086 11.422 -1.745 1 98.62 94 ARG A N 1
ATOM 708 C CA . ARG A 1 94 ? 16.141 11.875 -2.648 1 98.62 94 ARG A CA 1
ATOM 709 C C . ARG A 1 94 ? 17.5 11.406 -2.172 1 98.62 94 ARG A C 1
ATOM 711 O O . ARG A 1 94 ? 18.328 10.945 -2.973 1 98.62 94 ARG A O 1
ATOM 718 N N . ARG A 1 95 ? 17.734 11.555 -0.927 1 98.38 95 ARG A N 1
ATOM 719 C CA . ARG A 1 95 ? 19 11.156 -0.352 1 98.38 95 ARG A CA 1
ATOM 720 C C . ARG A 1 95 ? 19.281 9.672 -0.594 1 98.38 95 ARG A C 1
ATOM 722 O O . ARG A 1 95 ? 20.422 9.273 -0.81 1 98.38 95 ARG A O 1
ATOM 729 N N . ARG A 1 96 ? 18.219 8.867 -0.627 1 97.38 96 ARG A N 1
ATOM 730 C CA . ARG A 1 96 ? 18.312 7.426 -0.835 1 97.38 96 ARG A CA 1
ATOM 731 C C . ARG A 1 96 ? 18.453 7.094 -2.318 1 97.38 96 ARG A C 1
ATOM 733 O O . ARG A 1 96 ? 18.609 5.93 -2.688 1 97.38 96 ARG A O 1
ATOM 740 N N . GLY A 1 97 ? 18.281 8.148 -3.152 1 97.25 97 GLY A N 1
ATOM 741 C CA . GLY A 1 97 ? 18.469 7.93 -4.578 1 97.25 97 GLY A CA 1
ATOM 742 C C . GLY A 1 97 ? 17.156 7.754 -5.328 1 97.25 97 GLY A C 1
ATOM 743 O O . GLY A 1 97 ? 17.156 7.391 -6.508 1 97.25 97 GLY A O 1
ATOM 744 N N . CYS A 1 98 ? 16.047 7.957 -4.645 1 98.44 98 CYS A N 1
ATOM 745 C CA . CYS A 1 98 ? 14.758 7.855 -5.328 1 98.44 98 CYS A CA 1
ATOM 746 C C . CYS A 1 98 ? 14.594 8.984 -6.348 1 98.44 98 CYS A C 1
ATOM 748 O O . CYS A 1 98 ? 14.883 10.141 -6.051 1 98.44 98 CYS A O 1
ATOM 750 N N . ARG A 1 99 ? 14.031 8.648 -7.469 1 98.19 99 ARG A N 1
ATOM 751 C CA . ARG A 1 99 ? 13.82 9.648 -8.516 1 98.19 99 ARG A CA 1
ATOM 752 C C . ARG A 1 99 ? 12.336 9.992 -8.648 1 98.19 99 ARG A C 1
ATOM 754 O O . ARG A 1 99 ? 11.984 10.992 -9.266 1 98.19 99 ARG A O 1
ATOM 761 N N . HIS A 1 100 ? 11.523 9.094 -8.125 1 98.5 100 HIS A N 1
ATOM 762 C CA . HIS A 1 100 ? 10.07 9.273 -8.141 1 98.5 100 HIS A CA 1
ATOM 763 C C . HIS A 1 100 ? 9.453 8.906 -6.797 1 98.5 100 HIS A C 1
ATOM 765 O O . HIS A 1 100 ? 10.078 8.203 -5.996 1 98.5 100 HIS A O 1
ATOM 771 N N . ALA A 1 101 ? 8.352 9.453 -6.574 1 98.88 101 ALA A N 1
ATOM 772 C CA . ALA A 1 101 ? 7.527 9.094 -5.418 1 98.88 101 ALA A CA 1
ATOM 773 C C . ALA A 1 101 ? 6.082 8.844 -5.836 1 98.88 101 ALA A C 1
ATOM 775 O O . ALA A 1 101 ? 5.609 9.406 -6.828 1 98.88 101 ALA A O 1
ATOM 776 N N . VAL A 1 102 ? 5.434 7.957 -5.148 1 98.94 102 VAL A N 1
ATOM 777 C CA . VAL A 1 102 ? 4.035 7.648 -5.418 1 98.94 102 VAL A CA 1
ATOM 778 C C . VAL A 1 102 ? 3.256 7.586 -4.109 1 98.94 102 VAL A C 1
ATOM 780 O O . VAL A 1 102 ? 3.82 7.27 -3.059 1 98.94 102 VAL A O 1
ATOM 783 N N . LEU A 1 103 ? 2.039 7.926 -4.164 1 98.88 103 LEU A N 1
ATOM 784 C CA . LEU A 1 103 ? 1.062 7.699 -3.104 1 98.88 103 LEU A CA 1
ATOM 785 C C . LEU A 1 103 ? -0.348 7.609 -3.676 1 98.88 103 LEU A C 1
ATOM 787 O O . LEU A 1 103 ? -0.556 7.855 -4.867 1 98.88 103 LEU A O 1
ATOM 791 N N . TYR A 1 104 ? -1.278 7.184 -2.875 1 98.69 104 TYR A N 1
ATOM 792 C CA . TYR A 1 104 ? -2.689 7.426 -3.16 1 98.69 104 TYR A CA 1
ATOM 793 C C . TYR A 1 104 ? -3.426 7.895 -1.913 1 98.69 104 TYR A C 1
ATOM 795 O O . TYR A 1 104 ? -2.986 7.641 -0.79 1 98.69 104 TYR A O 1
ATOM 803 N N . THR A 1 105 ? -4.441 8.617 -2.105 1 98.5 105 THR A N 1
ATOM 804 C CA . THR A 1 105 ? -5.277 9.172 -1.043 1 98.5 105 THR A CA 1
ATOM 805 C C . THR A 1 105 ? -6.75 9.164 -1.453 1 98.5 105 THR A C 1
ATOM 807 O O . THR A 1 105 ? -7.102 8.609 -2.498 1 98.5 105 THR A O 1
ATOM 810 N N . ILE A 1 106 ? -7.598 9.594 -0.577 1 98.19 106 ILE A N 1
ATOM 811 C CA . ILE A 1 106 ? -9.031 9.695 -0.841 1 98.19 106 ILE A CA 1
ATOM 812 C C . ILE A 1 106 ? -9.398 11.148 -1.129 1 98.19 106 ILE A C 1
ATOM 814 O O . ILE A 1 106 ? -8.836 12.07 -0.537 1 98.19 106 ILE A O 1
ATOM 818 N N . SER A 1 107 ? -10.359 11.391 -1.975 1 98.06 107 SER A N 1
ATOM 819 C CA . SER A 1 107 ? -10.68 12.734 -2.447 1 98.06 107 SER A CA 1
ATOM 820 C C . SER A 1 107 ? -11.008 13.664 -1.284 1 98.06 107 SER A C 1
ATOM 822 O O . SER A 1 107 ? -10.758 14.867 -1.359 1 98.06 107 SER A O 1
ATOM 824 N N . PHE A 1 108 ? -11.469 13.141 -0.181 1 97 108 PHE A N 1
ATOM 825 C CA . PHE A 1 108 ? -11.836 14.008 0.937 1 97 108 PHE A CA 1
ATOM 826 C C . PHE A 1 108 ? -10.641 14.219 1.862 1 97 108 PHE A C 1
ATOM 828 O O . PHE A 1 108 ? -10.758 14.898 2.887 1 97 108 PHE A O 1
ATOM 835 N N . GLN A 1 109 ? -9.469 13.648 1.488 1 96.56 109 GLN A N 1
ATOM 836 C CA . GLN A 1 109 ? -8.242 13.797 2.264 1 96.56 109 GLN A CA 1
ATOM 837 C C . GLN A 1 109 ? -7.367 14.914 1.696 1 96.56 109 GLN A C 1
ATOM 839 O O . GLN A 1 109 ? -6.137 14.844 1.77 1 96.56 109 GLN A O 1
ATOM 844 N N . ALA A 1 110 ? -7.848 15.805 0.909 1 93.88 110 ALA A N 1
ATOM 845 C CA . ALA A 1 110 ? -7.211 17.031 0.45 1 93.88 110 ALA A CA 1
ATOM 846 C C . ALA A 1 110 ? -6.051 16.734 -0.497 1 93.88 110 ALA A C 1
ATOM 848 O O . ALA A 1 110 ? -4.926 17.188 -0.27 1 93.88 110 ALA A O 1
ATOM 849 N N . PRO A 1 111 ? -6.398 16.016 -1.617 1 98.06 111 PRO A N 1
ATOM 850 C CA . PRO A 1 111 ? -5.332 15.797 -2.6 1 98.06 111 PRO A CA 1
ATOM 851 C C . PRO A 1 111 ? -4.676 17.094 -3.053 1 98.06 111 PRO A C 1
ATOM 853 O O . PRO A 1 111 ? -3.537 17.078 -3.529 1 98.06 111 PRO A O 1
ATOM 856 N N . GLY A 1 112 ? -5.316 18.203 -2.922 1 98.12 112 GLY A N 1
ATOM 857 C CA . GLY A 1 112 ? -4.758 19.516 -3.229 1 98.12 112 GLY A CA 1
ATOM 858 C C . GLY A 1 112 ? -3.5 19.828 -2.438 1 98.12 112 GLY A C 1
ATOM 859 O O . GLY A 1 112 ? -2.629 20.562 -2.91 1 98.12 112 GLY A O 1
ATOM 860 N N . PHE A 1 113 ? -3.422 19.312 -1.216 1 98.44 113 PHE A N 1
ATOM 861 C CA . PHE A 1 113 ? -2.213 19.453 -0.412 1 98.44 113 PHE A CA 1
ATOM 862 C C . PHE A 1 113 ? -0.992 18.953 -1.178 1 98.44 113 PHE A C 1
ATOM 864 O O . PHE A 1 113 ? 0.004 19.672 -1.296 1 98.44 113 PHE A O 1
ATOM 871 N N . TYR A 1 114 ? -1.073 17.766 -1.775 1 98.81 114 TYR A N 1
ATOM 872 C CA . TYR A 1 114 ? 0.043 17.172 -2.498 1 98.81 114 TYR A CA 1
ATOM 873 C C . TYR A 1 114 ? 0.312 17.906 -3.801 1 98.81 114 TYR A C 1
ATOM 875 O O . TYR A 1 114 ? 1.468 18.125 -4.176 1 98.81 114 TYR A O 1
ATOM 883 N N . GLN A 1 115 ? -0.762 18.266 -4.461 1 98.75 115 GLN A N 1
ATOM 884 C CA . GLN A 1 115 ? -0.624 18.953 -5.738 1 98.75 115 GLN A CA 1
ATOM 885 C C . GLN A 1 115 ? 0.105 20.297 -5.57 1 98.75 115 GLN A C 1
ATOM 887 O O . GLN A 1 115 ? 0.921 20.672 -6.418 1 98.75 115 GLN A O 1
ATOM 892 N N . ARG A 1 116 ? -0.138 20.984 -4.5 1 98.19 116 ARG A N 1
ATOM 893 C CA . ARG A 1 116 ? 0.546 22.25 -4.219 1 98.19 116 ARG A CA 1
ATOM 894 C C . ARG A 1 116 ? 2.033 22.016 -3.965 1 98.19 116 ARG A C 1
ATOM 896 O O . ARG A 1 116 ? 2.83 22.953 -4.027 1 98.19 116 ARG A O 1
ATOM 903 N N . HIS A 1 117 ? 2.354 20.812 -3.639 1 98.5 117 HIS A N 1
ATOM 904 C CA . HIS A 1 117 ? 3.75 20.469 -3.389 1 98.5 117 HIS A CA 1
ATOM 905 C C . HIS A 1 117 ? 4.367 19.766 -4.59 1 98.5 117 HIS A C 1
ATOM 907 O O . HIS A 1 117 ? 5.391 19.094 -4.457 1 98.5 117 HIS A O 1
ATOM 913 N N . GLY A 1 118 ? 3.732 19.812 -5.73 1 98.69 118 GLY A N 1
ATOM 914 C CA . GLY A 1 118 ? 4.344 19.375 -6.977 1 98.69 118 GLY A CA 1
ATOM 915 C C . GLY A 1 118 ? 3.949 17.953 -7.367 1 98.69 118 GLY A C 1
ATOM 916 O O . GLY A 1 118 ? 4.438 17.422 -8.367 1 98.69 118 GLY A O 1
ATOM 917 N N . TRP A 1 119 ? 3.074 17.344 -6.617 1 98.88 119 TRP A N 1
ATOM 918 C CA . TRP A 1 119 ? 2.58 16.016 -6.969 1 98.88 119 TRP A CA 1
ATOM 919 C C . TRP A 1 119 ? 1.524 16.094 -8.062 1 98.88 119 TRP A C 1
ATOM 921 O O . TRP A 1 119 ? 0.738 17.047 -8.109 1 98.88 119 TRP A O 1
ATOM 931 N N . GLN A 1 120 ? 1.512 15.055 -8.906 1 98.75 120 GLN A N 1
ATOM 932 C CA . GLN A 1 120 ? 0.6 15.031 -10.039 1 98.75 120 GLN A CA 1
ATOM 933 C C . GLN A 1 120 ? -0.295 13.797 -10.008 1 98.75 120 GLN A C 1
ATOM 935 O O . GLN A 1 120 ? 0.181 12.688 -9.773 1 98.75 120 GLN A O 1
ATOM 940 N N . VAL A 1 121 ? -1.551 14.055 -10.289 1 98.62 121 VAL A N 1
ATOM 941 C CA . VAL A 1 121 ? -2.504 12.953 -10.359 1 98.62 121 VAL A CA 1
ATOM 942 C C . VAL A 1 121 ? -2.248 12.133 -11.625 1 98.62 121 VAL A C 1
ATOM 944 O O . VAL A 1 121 ? -2.105 12.695 -12.719 1 98.62 121 VAL A O 1
ATOM 947 N N . PHE A 1 122 ? -2.139 10.836 -11.469 1 98.12 122 PHE A N 1
ATOM 948 C CA . PHE A 1 122 ? -1.981 10 -12.656 1 98.12 122 PHE A CA 1
ATOM 949 C C . PHE A 1 122 ? -3.064 8.93 -12.703 1 98.12 122 PHE A C 1
ATOM 951 O O . PHE A 1 122 ? -3.1 8.117 -13.633 1 98.12 122 PHE A O 1
ATOM 958 N N . GLY A 1 123 ? -3.99 8.906 -11.719 1 97.94 123 GLY A N 1
ATOM 959 C CA . GLY A 1 123 ? -5.137 8.016 -11.68 1 97.94 123 GLY A CA 1
ATOM 960 C C . GLY A 1 123 ? -6.199 8.453 -10.688 1 97.94 123 GLY A C 1
ATOM 961 O O . GLY A 1 123 ? -5.879 9 -9.633 1 97.94 123 GLY A O 1
ATOM 962 N N . GLU A 1 124 ? -7.387 8.289 -11.031 1 98.31 124 GLU A N 1
ATOM 963 C CA . GLU A 1 124 ? -8.539 8.539 -10.172 1 98.31 124 GLU A CA 1
ATOM 964 C C . GLU A 1 124 ? -9.609 7.473 -10.352 1 98.31 124 GLU A C 1
ATOM 966 O O . GLU A 1 124 ? -10.055 7.219 -11.477 1 98.31 124 GLU A O 1
ATOM 971 N N . ILE A 1 125 ? -9.961 6.797 -9.273 1 98.12 125 ILE A N 1
ATOM 972 C CA . ILE A 1 125 ? -10.93 5.707 -9.312 1 98.12 125 ILE A CA 1
ATOM 973 C C . ILE A 1 125 ? -12.102 6.023 -8.391 1 98.12 125 ILE A C 1
ATOM 975 O O . ILE A 1 125 ? -11.914 6.211 -7.184 1 98.12 125 ILE A O 1
ATOM 979 N N . PRO A 1 126 ? -13.305 6.062 -8.914 1 97.25 126 PRO A N 1
ATOM 980 C CA . PRO A 1 126 ? -14.461 6.383 -8.07 1 97.25 126 PRO A CA 1
ATOM 981 C C . PRO A 1 126 ? -14.688 5.355 -6.965 1 97.25 126 PRO A C 1
ATOM 983 O O . PRO A 1 126 ? -14.477 4.156 -7.18 1 97.25 126 PRO A O 1
ATOM 986 N N . CYS A 1 127 ? -15.133 5.805 -5.848 1 95.81 127 CYS A N 1
ATOM 987 C CA . CYS A 1 127 ? -15.484 4.941 -4.727 1 95.81 127 CYS A CA 1
ATOM 988 C C . CYS A 1 127 ? -16.938 4.492 -4.828 1 95.81 127 CYS A C 1
ATOM 990 O O . CYS A 1 127 ? -17.688 4.98 -5.672 1 95.81 127 CYS A O 1
ATOM 992 N N . ASP A 1 128 ? -17.25 3.482 -4.027 1 93.5 128 ASP A N 1
ATOM 993 C CA . ASP A 1 128 ? -18.625 3.02 -3.838 1 93.5 128 ASP A CA 1
ATOM 994 C C . ASP A 1 128 ? -18.984 2.949 -2.355 1 93.5 128 ASP A C 1
ATOM 996 O O . ASP A 1 128 ? -18.203 2.451 -1.545 1 93.5 128 ASP A O 1
ATOM 1000 N N . PRO A 1 129 ? -20.047 3.414 -1.884 1 89.81 129 PRO A N 1
ATOM 1001 C CA . PRO A 1 129 ? -21.016 4.215 -2.65 1 89.81 129 PRO A CA 1
ATOM 1002 C C . PRO A 1 129 ? -20.406 5.52 -3.168 1 89.81 129 PRO A C 1
ATOM 1004 O O . PRO A 1 129 ? -19.344 5.93 -2.719 1 89.81 129 PRO A O 1
ATOM 1007 N N . PRO A 1 130 ? -21.094 6.141 -4.109 1 91.81 130 PRO A N 1
ATOM 1008 C CA . PRO A 1 130 ? -20.547 7.363 -4.711 1 91.81 130 PRO A CA 1
ATOM 1009 C C . PRO A 1 130 ? -20.359 8.484 -3.689 1 91.81 130 PRO A C 1
ATOM 1011 O O . PRO A 1 130 ? -21.094 8.57 -2.709 1 91.81 130 PRO A O 1
ATOM 1014 N N . GLY A 1 131 ? -19.344 9.375 -3.912 1 91.56 131 GLY A N 1
ATOM 1015 C CA . GLY A 1 131 ? -19.094 10.523 -3.051 1 91.56 131 GLY A CA 1
ATOM 1016 C C . GLY A 1 131 ? -17.625 10.805 -2.828 1 91.56 131 GLY A C 1
ATOM 1017 O O . GLY A 1 131 ? -17.266 11.875 -2.344 1 91.56 131 GLY A O 1
ATOM 1018 N N . ALA A 1 132 ? -16.844 9.828 -3.238 1 95.5 132 ALA A N 1
ATOM 1019 C CA . ALA A 1 132 ? -15.398 9.984 -3.082 1 95.5 132 ALA A CA 1
ATOM 1020 C C . ALA A 1 132 ? -14.648 9.234 -4.176 1 95.5 132 ALA A C 1
ATOM 1022 O O . ALA A 1 132 ? -15.258 8.578 -5.023 1 95.5 132 ALA A O 1
ATOM 1023 N N . SER A 1 133 ? -13.438 9.398 -4.297 1 98.19 133 SER A N 1
ATOM 1024 C CA . SER A 1 133 ? -12.547 8.688 -5.211 1 98.19 133 SER A CA 1
ATOM 1025 C C . SER A 1 133 ? -11.195 8.414 -4.566 1 98.19 133 SER A C 1
ATOM 1027 O O . SER A 1 133 ? -10.789 9.109 -3.635 1 98.19 133 SER A O 1
ATOM 1029 N N . ARG A 1 134 ? -10.617 7.359 -5.008 1 98.56 134 ARG A N 1
ATOM 1030 C CA . ARG A 1 134 ? -9.195 7.172 -4.75 1 98.56 134 ARG A CA 1
ATOM 1031 C C . ARG A 1 134 ? -8.344 7.91 -5.785 1 98.56 134 ARG A C 1
ATOM 1033 O O . ARG A 1 134 ? -8.523 7.719 -6.988 1 98.56 134 ARG A O 1
ATOM 1040 N N . ILE A 1 135 ? -7.418 8.719 -5.285 1 98.81 135 ILE A N 1
ATOM 1041 C CA . ILE A 1 135 ? -6.574 9.555 -6.133 1 98.81 135 ILE A CA 1
ATOM 1042 C C . ILE A 1 135 ? -5.129 9.07 -6.07 1 98.81 135 ILE A C 1
ATOM 1044 O O . ILE A 1 135 ? -4.535 9 -4.992 1 98.81 135 ILE A O 1
ATOM 1048 N N . PHE A 1 136 ? -4.586 8.664 -7.184 1 98.88 136 PHE A N 1
ATOM 1049 C CA . PHE A 1 136 ? -3.205 8.211 -7.301 1 98.88 136 PHE A CA 1
ATOM 1050 C C . PHE A 1 136 ? -2.299 9.336 -7.777 1 98.88 136 PHE A C 1
ATOM 1052 O O . PHE A 1 136 ? -2.57 9.961 -8.805 1 98.88 136 PHE A O 1
ATOM 1059 N N . LEU A 1 137 ? -1.243 9.641 -6.996 1 98.94 137 LEU A N 1
ATOM 1060 C CA . LEU A 1 137 ? -0.355 10.758 -7.293 1 98.94 137 LEU A CA 1
ATOM 1061 C C . LEU A 1 137 ? 1.092 10.289 -7.402 1 98.94 137 LEU A C 1
ATOM 1063 O O . LEU A 1 137 ? 1.492 9.336 -6.734 1 98.94 137 LEU A O 1
ATOM 1067 N N . ARG A 1 138 ? 1.834 10.961 -8.227 1 98.81 138 ARG A N 1
ATOM 1068 C CA . ARG A 1 138 ? 3.27 10.75 -8.375 1 98.81 138 ARG A CA 1
ATOM 1069 C C . ARG A 1 138 ? 4.023 12.078 -8.359 1 98.81 138 ARG A C 1
ATOM 1071 O O . ARG A 1 138 ? 3.428 13.133 -8.57 1 98.81 138 ARG A O 1
ATOM 1078 N N . LYS A 1 139 ? 5.266 12.039 -8.086 1 98.75 139 LYS A N 1
ATOM 1079 C CA . LYS A 1 139 ? 6.145 13.203 -8.125 1 98.75 139 LYS A CA 1
ATOM 1080 C C . LYS A 1 139 ? 7.547 12.812 -8.586 1 98.75 139 LYS A C 1
ATOM 1082 O O . LYS A 1 139 ? 8.086 11.789 -8.156 1 98.75 139 LYS A O 1
ATOM 1087 N N . ALA A 1 140 ? 8.047 13.531 -9.555 1 98.31 140 ALA A N 1
ATOM 1088 C CA . ALA A 1 140 ? 9.484 13.469 -9.812 1 98.31 140 ALA A CA 1
ATOM 1089 C C . ALA A 1 140 ? 10.273 14.141 -8.688 1 98.31 140 ALA A C 1
ATOM 1091 O O . ALA A 1 140 ? 9.984 15.273 -8.312 1 98.31 140 ALA A O 1
ATOM 1092 N N . LEU A 1 141 ? 11.148 13.414 -8.141 1 97.75 141 LEU A N 1
ATOM 1093 C CA . LEU A 1 141 ? 11.891 13.945 -7.004 1 97.75 141 LEU A CA 1
ATOM 1094 C C . LEU A 1 141 ? 13.172 14.633 -7.461 1 97.75 141 LEU A C 1
ATOM 1096 O O . LEU A 1 141 ? 13.734 14.289 -8.5 1 97.75 141 LEU A O 1
ATOM 1100 N N . MET B 1 1 ? 0.695 25.234 22.578 1 59.97 1 MET B N 1
ATOM 1101 C CA . MET B 1 1 ? 1.257 23.891 22.5 1 59.97 1 MET B CA 1
ATOM 1102 C C . MET B 1 1 ? 2.619 23.922 21.812 1 59.97 1 MET B C 1
ATOM 1104 O O . MET B 1 1 ? 2.893 24.797 21 1 59.97 1 MET B O 1
ATOM 1108 N N . GLN B 1 2 ? 3.67 23.344 22.484 1 80.75 2 GLN B N 1
ATOM 1109 C CA . GLN B 1 2 ? 5.012 23.422 21.906 1 80.75 2 GLN B CA 1
ATOM 1110 C C . GLN B 1 2 ? 5.051 22.781 20.531 1 80.75 2 GLN B C 1
ATOM 1112 O O . GLN B 1 2 ? 4.273 21.875 20.219 1 80.75 2 GLN B O 1
ATOM 1117 N N . THR B 1 3 ? 5.66 23.422 19.656 1 88.94 3 THR B N 1
ATOM 1118 C CA . THR B 1 3 ? 5.805 23 18.266 1 88.94 3 THR B CA 1
ATOM 1119 C C . THR B 1 3 ? 6.438 21.609 18.203 1 88.94 3 THR B C 1
ATOM 1121 O O . THR B 1 3 ? 7.488 21.359 18.797 1 88.94 3 THR B O 1
ATOM 1124 N N . PRO B 1 4 ? 5.797 20.641 17.641 1 94.62 4 PRO B N 1
ATOM 1125 C CA . PRO B 1 4 ? 6.371 19.312 17.531 1 94.62 4 PRO B CA 1
ATOM 1126 C C . PRO B 1 4 ? 7.73 19.297 16.844 1 94.62 4 PRO B C 1
ATOM 1128 O O . PRO B 1 4 ? 8.008 20.172 16 1 94.62 4 PRO B O 1
ATOM 1131 N N . GLU B 1 5 ? 8.555 18.391 17.219 1 96.06 5 GLU B N 1
ATOM 1132 C CA . GLU B 1 5 ? 9.844 18.156 16.578 1 96.06 5 GLU B CA 1
ATOM 1133 C C . GLU B 1 5 ? 9.766 17.016 15.57 1 96.06 5 GLU B C 1
ATOM 1135 O O . GLU B 1 5 ? 9.125 15.992 15.828 1 96.06 5 GLU B O 1
ATOM 1140 N N . LEU B 1 6 ? 10.5 17.219 14.445 1 97.88 6 LEU B N 1
ATOM 1141 C CA . LEU B 1 6 ? 10.484 16.172 13.43 1 97.88 6 LEU B CA 1
ATOM 1142 C C . LEU B 1 6 ? 11.625 15.188 13.648 1 97.88 6 LEU B C 1
ATOM 1144 O O . LEU B 1 6 ? 12.75 15.586 13.969 1 97.88 6 LEU B O 1
ATOM 1148 N N . PHE B 1 7 ? 11.328 13.953 13.602 1 97.88 7 PHE B N 1
ATOM 1149 C CA . PHE B 1 7 ? 12.289 12.859 13.703 1 97.88 7 PHE B CA 1
ATOM 1150 C C . PHE B 1 7 ? 12.219 11.961 12.477 1 97.88 7 PHE B C 1
ATOM 1152 O O . PHE B 1 7 ? 11.156 11.414 12.156 1 97.88 7 PHE B O 1
ATOM 1159 N N . ILE B 1 8 ? 13.352 11.836 11.719 1 98.44 8 ILE B N 1
ATOM 1160 C CA . ILE B 1 8 ? 13.445 11.008 10.523 1 98.44 8 ILE B CA 1
ATOM 1161 C C . ILE B 1 8 ? 14.195 9.719 10.844 1 98.44 8 ILE B C 1
ATOM 1163 O O . ILE B 1 8 ? 15.297 9.758 11.391 1 98.44 8 ILE B O 1
ATOM 1167 N N . CYS B 1 9 ? 13.539 8.562 10.508 1 97.69 9 CYS B N 1
ATOM 1168 C CA . CYS B 1 9 ? 14.227 7.32 10.844 1 97.69 9 CYS B CA 1
ATOM 1169 C C . CYS B 1 9 ? 13.781 6.191 9.922 1 97.69 9 CYS B C 1
ATOM 1171 O O . CYS B 1 9 ? 12.773 6.316 9.219 1 97.69 9 CYS B O 1
ATOM 1173 N N . ASP B 1 10 ? 14.555 5.105 9.867 1 96.94 10 ASP B N 1
ATOM 1174 C CA . ASP B 1 10 ? 14.211 3.93 9.07 1 96.94 10 ASP B CA 1
ATOM 1175 C C . ASP B 1 10 ? 13.781 2.77 9.969 1 96.94 10 ASP B C 1
ATOM 1177 O O . ASP B 1 10 ? 13.484 1.677 9.477 1 96.94 10 ASP B O 1
ATOM 1181 N N . GLN B 1 11 ? 13.711 3.014 11.234 1 93.56 11 GLN B N 1
ATOM 1182 C CA . GLN B 1 11 ? 13.273 2.029 12.219 1 93.56 11 GLN B CA 1
ATOM 1183 C C . GLN B 1 11 ? 12.383 2.672 13.281 1 93.56 11 GLN B C 1
ATOM 1185 O O . GLN B 1 11 ? 12.789 2.818 14.438 1 93.56 11 GLN B O 1
ATOM 1190 N N . ALA B 1 12 ? 11.227 3.059 12.852 1 94.06 12 ALA B N 1
ATOM 1191 C CA . ALA B 1 12 ? 10.289 3.65 13.805 1 94.06 12 ALA B CA 1
ATOM 1192 C C . ALA B 1 12 ? 9.719 2.596 14.75 1 94.06 12 ALA B C 1
ATOM 1194 O O . ALA B 1 12 ? 9.531 1.44 14.359 1 94.06 12 ALA B O 1
ATOM 1195 N N . ALA B 1 13 ? 9.492 3.039 15.953 1 94.31 13 ALA B N 1
ATOM 1196 C CA . ALA B 1 13 ? 8.805 2.146 16.875 1 94.31 13 ALA B CA 1
ATOM 1197 C C . ALA B 1 13 ? 7.438 1.741 16.344 1 94.31 13 ALA B C 1
ATOM 1199 O O . ALA B 1 13 ? 6.73 2.559 15.742 1 94.31 13 ALA B O 1
ATOM 1200 N N . PRO B 1 14 ? 7.133 0.463 16.484 1 94.38 14 PRO B N 1
ATOM 1201 C CA . PRO B 1 14 ? 5.824 0.014 16.016 1 94.38 14 PRO B CA 1
ATOM 1202 C C . PRO B 1 14 ? 4.68 0.901 16.5 1 94.38 14 PRO B C 1
ATOM 1204 O O . PRO B 1 14 ? 3.709 1.12 15.766 1 94.38 14 PRO B O 1
ATOM 1207 N N . GLU B 1 15 ? 4.801 1.398 17.625 1 96.31 15 GLU B N 1
ATOM 1208 C CA . GLU B 1 15 ? 3.773 2.258 18.203 1 96.31 15 GLU B CA 1
ATOM 1209 C C . GLU B 1 15 ? 3.584 3.525 17.375 1 96.31 15 GLU B C 1
ATOM 1211 O O . GLU B 1 15 ? 2.473 4.051 17.281 1 96.31 15 GLU B O 1
ATOM 1216 N N . ALA B 1 16 ? 4.641 4.031 16.859 1 97.44 16 ALA B N 1
ATOM 1217 C CA . ALA B 1 16 ? 4.566 5.238 16.031 1 97.44 16 ALA B CA 1
ATOM 1218 C C . ALA B 1 16 ? 3.742 4.992 14.773 1 97.44 16 ALA B C 1
ATOM 1220 O O . ALA B 1 16 ? 2.846 5.773 14.445 1 97.44 16 ALA B O 1
ATOM 1221 N N . GLU B 1 17 ? 4.059 3.889 14.078 1 97.25 17 GLU B N 1
ATOM 1222 C CA . GLU B 1 17 ? 3.289 3.529 12.891 1 97.25 17 GLU B CA 1
ATOM 1223 C C . GLU B 1 17 ? 1.814 3.326 13.227 1 97.25 17 GLU B C 1
ATOM 1225 O O . GLU B 1 17 ? 0.935 3.77 12.484 1 97.25 17 GLU B O 1
ATOM 1230 N N . LYS B 1 18 ? 1.596 2.703 14.32 1 97.31 18 LYS B N 1
ATOM 1231 C CA . LYS B 1 18 ? 0.229 2.438 14.758 1 97.31 18 LYS B CA 1
ATOM 1232 C C . LYS B 1 18 ? -0.518 3.736 15.047 1 97.31 18 LYS B C 1
ATOM 1234 O O . LYS B 1 18 ? -1.7 3.865 14.719 1 97.31 18 LYS B O 1
ATOM 1239 N N . THR B 1 19 ? 0.148 4.629 15.719 1 97.94 19 THR B N 1
ATOM 1240 C CA . THR B 1 19 ? -0.46 5.918 16.031 1 97.94 19 THR B CA 1
ATOM 1241 C C . THR B 1 19 ? -0.874 6.648 14.758 1 97.94 19 THR B C 1
ATOM 1243 O O . THR B 1 19 ? -1.992 7.156 14.664 1 97.94 19 THR B O 1
ATOM 1246 N N . ILE B 1 20 ? -0.004 6.664 13.797 1 98.5 20 ILE B N 1
ATOM 1247 C CA . ILE B 1 20 ? -0.267 7.344 12.539 1 98.5 20 ILE B CA 1
ATOM 1248 C C . ILE B 1 20 ? -1.402 6.637 11.797 1 98.5 20 ILE B C 1
ATOM 1250 O O . ILE B 1 20 ? -2.35 7.277 11.344 1 98.5 20 ILE B O 1
ATOM 1254 N N . ALA B 1 21 ? -1.316 5.309 11.711 1 98.12 21 ALA B N 1
ATOM 1255 C CA . ALA B 1 21 ? -2.338 4.516 11.031 1 98.12 21 ALA B CA 1
ATOM 1256 C C . ALA B 1 21 ? -3.695 4.672 11.703 1 98.12 21 ALA B C 1
ATOM 1258 O O . ALA B 1 21 ? -4.715 4.84 11.031 1 98.12 21 ALA B O 1
ATOM 1259 N N . ALA B 1 22 ? -3.691 4.641 13.023 1 97.88 22 ALA B N 1
ATOM 1260 C CA . ALA B 1 22 ? -4.938 4.754 13.773 1 97.88 22 ALA B CA 1
ATOM 1261 C C . ALA B 1 22 ? -5.574 6.129 13.578 1 97.88 22 ALA B C 1
ATOM 1263 O O . ALA B 1 22 ? -6.793 6.238 13.438 1 97.88 22 ALA B O 1
ATOM 1264 N N . GLY B 1 23 ? -4.766 7.121 13.656 1 98.06 23 GLY B N 1
ATOM 1265 C CA . GLY B 1 23 ? -5.277 8.461 13.398 1 98.06 23 GLY B CA 1
ATOM 1266 C C . GLY B 1 23 ? -5.895 8.609 12.023 1 98.06 23 GLY B C 1
ATOM 1267 O O . GLY B 1 23 ? -6.992 9.156 11.883 1 98.06 23 GLY B O 1
ATOM 1268 N N . LEU B 1 24 ? -5.203 8.086 11.055 1 98 24 LEU B N 1
ATOM 1269 C CA . LEU B 1 24 ? -5.695 8.141 9.68 1 98 24 LEU B CA 1
ATOM 1270 C C . LEU B 1 24 ? -6.996 7.355 9.539 1 98 24 LEU B C 1
ATOM 1272 O O . LEU B 1 24 ? -7.949 7.84 8.922 1 98 24 LEU B O 1
ATOM 1276 N N . ASN B 1 25 ? -7.02 6.141 10.07 1 97.5 25 ASN B N 1
ATOM 1277 C CA . ASN B 1 25 ? -8.211 5.293 10.008 1 97.5 25 ASN B CA 1
ATOM 1278 C C . ASN B 1 25 ? -9.398 5.953 10.695 1 97.5 25 ASN B C 1
ATOM 1280 O O . ASN B 1 25 ? -10.523 5.91 10.188 1 97.5 25 ASN B O 1
ATOM 1284 N N . GLN B 1 26 ? -9.188 6.562 11.82 1 97.06 26 GLN B N 1
ATOM 1285 C CA . GLN B 1 26 ? -10.25 7.262 12.539 1 97.06 26 GLN B CA 1
ATOM 1286 C C . GLN B 1 26 ? -10.797 8.43 11.719 1 97.06 26 GLN B C 1
ATOM 1288 O O . GLN B 1 26 ? -12.008 8.625 11.648 1 97.06 26 GLN B O 1
ATOM 1293 N N . TYR B 1 27 ? -9.969 9.164 11.203 1 96.81 27 TYR B N 1
ATOM 1294 C CA . TYR B 1 27 ? -10.375 10.266 10.344 1 96.81 27 TYR B CA 1
ATOM 1295 C C . TYR B 1 27 ? -11.258 9.781 9.203 1 96.81 27 TYR B C 1
ATOM 1297 O O . TYR B 1 27 ? -12.336 10.328 8.961 1 96.81 27 TYR B O 1
ATOM 1305 N N . ASN B 1 28 ? -10.789 8.695 8.5 1 96.31 28 ASN B N 1
ATOM 1306 C CA . ASN B 1 28 ? -11.539 8.117 7.391 1 96.31 28 ASN B CA 1
ATOM 1307 C C . ASN B 1 28 ? -12.906 7.613 7.84 1 96.31 28 ASN B C 1
ATOM 1309 O O . ASN B 1 28 ? -13.914 7.848 7.168 1 96.31 28 ASN B O 1
ATOM 1313 N N . ASP B 1 29 ? -12.859 6.941 8.961 1 95.69 29 ASP B N 1
ATOM 1314 C CA . ASP B 1 29 ? -14.102 6.375 9.484 1 95.69 29 ASP B CA 1
ATOM 1315 C C . ASP B 1 29 ? -15.102 7.477 9.828 1 95.69 29 ASP B C 1
ATOM 1317 O O . ASP B 1 29 ? -16.312 7.324 9.609 1 95.69 29 ASP B O 1
ATOM 1321 N N . GLN B 1 30 ? -14.641 8.531 10.352 1 95 30 GLN B N 1
ATOM 1322 C CA . GLN B 1 30 ? -15.5 9.648 10.711 1 95 30 GLN B CA 1
ATOM 1323 C C . GLN B 1 30 ? -16.109 10.297 9.469 1 95 30 GLN B C 1
ATOM 1325 O O . GLN B 1 30 ? -17.266 10.703 9.484 1 95 30 GLN B O 1
ATOM 1330 N N . HIS B 1 31 ? -15.375 10.391 8.43 1 94.31 31 HIS B N 1
ATOM 1331 C CA . HIS B 1 31 ? -15.836 11.031 7.203 1 94.31 31 HIS B CA 1
ATOM 1332 C C . HIS B 1 31 ? -16.828 10.141 6.457 1 94.31 31 HIS B C 1
ATOM 1334 O O . HIS B 1 31 ? -17.781 10.633 5.848 1 94.31 31 HIS B O 1
ATOM 1340 N N . THR B 1 32 ? -16.547 8.828 6.48 1 93.38 32 THR B N 1
ATOM 1341 C CA . THR B 1 32 ? -17.375 7.895 5.711 1 93.38 32 THR B CA 1
ATOM 1342 C C . THR B 1 32 ? -18.547 7.395 6.547 1 93.38 32 THR B C 1
ATOM 1344 O O . THR B 1 32 ? -19.547 6.918 5.996 1 93.38 32 THR B O 1
ATOM 1347 N N . GLY B 1 33 ? -18.406 7.426 7.875 1 92.62 33 GLY B N 1
ATOM 1348 C CA . GLY B 1 33 ? -19.453 6.961 8.781 1 92.62 33 GLY B CA 1
ATOM 1349 C C . GLY B 1 33 ? -19.312 5.496 9.148 1 92.62 33 GLY B C 1
ATOM 1350 O O . GLY B 1 33 ? -20.125 4.961 9.898 1 92.62 33 GLY B O 1
ATOM 1351 N N . TYR B 1 34 ? -18.391 4.719 8.57 1 88.12 34 TYR B N 1
ATOM 1352 C CA . TYR B 1 34 ? -18.172 3.314 8.891 1 88.12 34 TYR B CA 1
ATOM 1353 C C . TYR B 1 34 ? -16.719 2.918 8.602 1 88.12 34 TYR B C 1
ATOM 1355 O O . TYR B 1 34 ? -16 3.627 7.895 1 88.12 34 TYR B O 1
ATOM 1363 N N . ALA B 1 35 ? -16.297 1.825 9.297 1 87.62 35 ALA B N 1
ATOM 1364 C CA . ALA B 1 35 ? -15.016 1.215 8.984 1 87.62 35 ALA B CA 1
ATOM 1365 C C . ALA B 1 35 ? -15.062 0.511 7.629 1 87.62 35 ALA B C 1
ATOM 1367 O O . ALA B 1 35 ? -15.672 -0.554 7.496 1 87.62 35 ALA B O 1
ATOM 1368 N N . ASP B 1 36 ? -14.312 0.985 6.688 1 86.5 36 ASP B N 1
ATOM 1369 C CA . ASP B 1 36 ? -14.516 0.555 5.309 1 86.5 36 ASP B CA 1
ATOM 1370 C C . ASP B 1 36 ? -13.406 -0.392 4.859 1 86.5 36 ASP B C 1
ATOM 1372 O O . ASP B 1 36 ? -13.43 -0.905 3.74 1 86.5 36 ASP B O 1
ATOM 1376 N N . ARG B 1 37 ? -12.492 -0.662 5.727 1 95.25 37 ARG B N 1
ATOM 1377 C CA . ARG B 1 37 ? -11.32 -1.45 5.352 1 95.25 37 ARG B CA 1
ATOM 1378 C C . ARG B 1 37 ? -11.492 -2.908 5.77 1 95.25 37 ARG B C 1
ATOM 1380 O O . ARG B 1 37 ? -11.484 -3.221 6.961 1 95.25 37 ARG B O 1
ATOM 1387 N N . GLN B 1 38 ? -11.602 -3.814 4.832 1 97.25 38 GLN B N 1
ATOM 1388 C CA . GLN B 1 38 ? -11.773 -5.234 5.133 1 97.25 38 GLN B CA 1
ATOM 1389 C C . GLN B 1 38 ? -10.641 -6.059 4.52 1 97.25 38 GLN B C 1
ATOM 1391 O O . GLN B 1 38 ? -10.523 -6.141 3.295 1 97.25 38 GLN B O 1
ATOM 1396 N N . PRO B 1 39 ? -9.82 -6.676 5.383 1 98.38 39 PRO B N 1
ATOM 1397 C CA . PRO B 1 39 ? -8.773 -7.543 4.84 1 98.38 39 PRO B CA 1
ATOM 1398 C C . PRO B 1 39 ? -9.328 -8.711 4.027 1 98.38 39 PRO B C 1
ATOM 1400 O O . PRO B 1 39 ? -10.477 -9.117 4.23 1 98.38 39 PRO B O 1
ATOM 1403 N N . LEU B 1 40 ? -8.562 -9.18 3.061 1 98.81 40 LEU B N 1
ATOM 1404 C CA . LEU B 1 40 ? -8.898 -10.336 2.234 1 98.81 40 LEU B CA 1
ATOM 1405 C C . LEU B 1 40 ? -7.66 -11.18 1.944 1 98.81 40 LEU B C 1
ATOM 1407 O O . LEU B 1 40 ? -6.621 -10.641 1.545 1 98.81 40 LEU B O 1
ATOM 1411 N N . ALA B 1 41 ? -7.758 -12.445 2.227 1 98.88 41 ALA B N 1
ATOM 1412 C CA . ALA B 1 41 ? -6.719 -13.406 1.873 1 98.88 41 ALA B CA 1
ATOM 1413 C C . ALA B 1 41 ? -7.293 -14.57 1.066 1 98.88 41 ALA B C 1
ATOM 1415 O O . ALA B 1 41 ? -8.398 -15.047 1.352 1 98.88 41 ALA B O 1
ATOM 1416 N N . VAL B 1 42 ? -6.637 -14.938 0.03 1 98.88 42 VAL B N 1
ATOM 1417 C CA . VAL B 1 42 ? -6.824 -16.203 -0.668 1 98.88 42 VAL B CA 1
ATOM 1418 C C . VAL B 1 42 ? -5.559 -17.047 -0.545 1 98.88 42 VAL B C 1
ATOM 1420 O O . VAL B 1 42 ? -4.547 -16.766 -1.185 1 98.88 42 VAL B O 1
ATOM 1423 N N . LEU B 1 43 ? -5.668 -18.109 0.237 1 98.75 43 LEU B N 1
ATOM 1424 C CA . LEU B 1 43 ? -4.492 -18.891 0.616 1 98.75 43 LEU B CA 1
ATOM 1425 C C . LEU B 1 43 ? -4.477 -20.234 -0.114 1 98.75 43 LEU B C 1
ATOM 1427 O O . LEU B 1 43 ? -5.512 -20.891 -0.244 1 98.75 43 LEU B O 1
ATOM 1431 N N . ALA B 1 44 ? -3.365 -20.609 -0.692 1 98.38 44 ALA B N 1
ATOM 1432 C CA . ALA B 1 44 ? -3.092 -21.969 -1.116 1 98.38 44 ALA B CA 1
ATOM 1433 C C . ALA B 1 44 ? -2.49 -22.797 0.024 1 98.38 44 ALA B C 1
ATOM 1435 O O . ALA B 1 44 ? -1.385 -22.5 0.486 1 98.38 44 ALA B O 1
ATOM 1436 N N . ARG B 1 45 ? -3.148 -23.797 0.424 1 97.44 45 ARG B N 1
ATOM 1437 C CA . ARG B 1 45 ? -2.727 -24.547 1.599 1 97.44 45 ARG B CA 1
ATOM 1438 C C . ARG B 1 45 ? -2.379 -25.984 1.228 1 97.44 45 ARG B C 1
ATOM 1440 O O . ARG B 1 45 ? -2.998 -26.578 0.337 1 97.44 45 ARG B O 1
ATOM 1447 N N . ASP B 1 46 ? -1.421 -26.469 1.932 1 96 46 ASP B N 1
ATOM 1448 C CA . ASP B 1 46 ? -1.129 -27.906 1.85 1 96 46 ASP B CA 1
ATOM 1449 C C . ASP B 1 46 ? -2.27 -28.734 2.438 1 96 46 ASP B C 1
ATOM 1451 O O . ASP B 1 46 ? -2.609 -28.578 3.613 1 96 46 ASP B O 1
ATOM 1455 N N . PRO B 1 47 ? -2.805 -29.594 1.609 1 94.62 47 PRO B N 1
ATOM 1456 C CA . PRO B 1 47 ? -3.969 -30.344 2.102 1 94.62 47 PRO B CA 1
ATOM 1457 C C . PRO B 1 47 ? -3.629 -31.281 3.258 1 94.62 47 PRO B C 1
ATOM 1459 O O . PRO B 1 47 ? -4.496 -31.594 4.074 1 94.62 47 PRO B O 1
ATOM 1462 N N . ALA B 1 48 ? -2.396 -31.641 3.338 1 95.12 48 ALA B N 1
ATOM 1463 C CA . ALA B 1 48 ? -1.996 -32.594 4.375 1 95.12 48 ALA B CA 1
ATOM 1464 C C . ALA B 1 48 ? -1.709 -31.875 5.691 1 95.12 48 ALA B C 1
ATOM 1466 O O . ALA B 1 48 ? -2.076 -32.344 6.766 1 95.12 48 ALA B O 1
ATOM 1467 N N . THR B 1 49 ? -1.129 -30.75 5.695 1 94.69 49 THR B N 1
ATOM 1468 C CA . THR B 1 49 ? -0.64 -30.109 6.906 1 94.69 49 THR B CA 1
ATOM 1469 C C . THR B 1 49 ? -1.477 -28.859 7.227 1 94.69 49 THR B C 1
ATOM 1471 O O . THR B 1 49 ? -1.449 -28.375 8.352 1 94.69 49 THR B O 1
ATOM 1474 N N . GLY B 1 50 ? -2.133 -28.297 6.215 1 94.19 50 GLY B N 1
ATOM 1475 C CA . GLY B 1 50 ? -2.869 -27.062 6.41 1 94.19 50 GLY B CA 1
ATOM 1476 C C . GLY B 1 50 ? -1.99 -25.828 6.324 1 94.19 50 GLY B C 1
ATOM 1477 O O . GLY B 1 50 ? -2.479 -24.703 6.449 1 94.19 50 GLY B O 1
ATOM 1478 N N . GLU B 1 51 ? -0.773 -26.031 6.039 1 95.62 51 GLU B N 1
ATOM 1479 C CA . GLU B 1 51 ? 0.186 -24.938 5.977 1 95.62 51 GLU B CA 1
ATOM 1480 C C . GLU B 1 51 ? -0.032 -24.078 4.734 1 95.62 51 GLU B C 1
ATOM 1482 O O . GLU B 1 51 ? -0.287 -24.609 3.648 1 95.62 51 GLU B O 1
ATOM 1487 N N . THR B 1 52 ? 0.076 -22.766 4.953 1 97.94 52 THR B N 1
ATOM 1488 C CA . THR B 1 52 ? 0.022 -21.859 3.811 1 97.94 52 THR B CA 1
ATOM 1489 C C . THR B 1 52 ? 1.286 -21.984 2.965 1 97.94 52 THR B C 1
ATOM 1491 O O . THR B 1 52 ? 2.4 -21.875 3.482 1 97.94 52 THR B O 1
ATOM 1494 N N . LEU B 1 53 ? 1.088 -22.172 1.732 1 97.56 53 LEU B N 1
ATOM 1495 C CA . LEU B 1 53 ? 2.207 -22.328 0.81 1 97.56 53 LEU B CA 1
ATOM 1496 C C . LEU B 1 53 ? 2.422 -21.047 0.002 1 97.56 53 LEU B C 1
ATOM 1498 O O . LEU B 1 53 ? 3.529 -20.797 -0.479 1 97.56 53 LEU B O 1
ATOM 1502 N N . GLY B 1 54 ? 1.429 -20.297 -0.214 1 98.44 54 GLY B N 1
ATOM 1503 C CA . GLY B 1 54 ? 1.349 -19.078 -1.008 1 98.44 54 GLY B CA 1
ATOM 1504 C C . GLY B 1 54 ? -0.055 -18.5 -1.086 1 98.44 54 GLY B C 1
ATOM 1505 O O . GLY B 1 54 ? -0.936 -18.906 -0.321 1 98.44 54 GLY B O 1
ATOM 1506 N N . GLY B 1 55 ? -0.214 -17.469 -1.86 1 98.75 55 GLY B N 1
ATOM 1507 C CA . GLY B 1 55 ? -1.534 -16.875 -1.983 1 98.75 55 GLY B CA 1
ATOM 1508 C C . GLY B 1 55 ? -1.494 -15.383 -2.26 1 98.75 55 GLY B C 1
ATOM 1509 O O . GLY B 1 55 ? -0.473 -14.859 -2.709 1 98.75 55 GLY B O 1
ATOM 1510 N N . ALA B 1 56 ? -2.662 -14.781 -2.137 1 98.88 56 ALA B N 1
ATOM 1511 C CA . ALA B 1 56 ? -2.867 -13.344 -2.312 1 98.88 56 ALA B CA 1
ATOM 1512 C C . ALA B 1 56 ? -3.396 -12.711 -1.033 1 98.88 56 ALA B C 1
ATOM 1514 O O . ALA B 1 56 ? -4.125 -13.344 -0.267 1 98.88 56 ALA B O 1
ATOM 1515 N N . TYR B 1 57 ? -2.967 -11.484 -0.833 1 98.75 57 TYR B N 1
ATOM 1516 C CA . TYR B 1 57 ? -3.404 -10.711 0.323 1 98.75 57 TYR B CA 1
ATOM 1517 C C . TYR B 1 57 ? -3.672 -9.266 -0.062 1 98.75 57 TYR B C 1
ATOM 1519 O O . TYR B 1 57 ? -2.951 -8.688 -0.881 1 98.75 57 TYR B O 1
ATOM 1527 N N . GLY B 1 58 ? -4.703 -8.664 0.492 1 98.62 58 GLY B N 1
ATOM 1528 C CA . GLY B 1 58 ? -5.074 -7.27 0.294 1 98.62 58 GLY B CA 1
ATOM 1529 C C . GLY B 1 58 ? -6.27 -6.848 1.13 1 98.62 58 GLY B C 1
ATOM 1530 O O . GLY B 1 58 ? -6.395 -7.25 2.289 1 98.62 58 GLY B O 1
ATOM 1531 N N . ARG B 1 59 ? -6.996 -5.918 0.556 1 98.56 59 ARG B N 1
ATOM 1532 C CA . ARG B 1 59 ? -8.156 -5.414 1.278 1 98.56 59 ARG B CA 1
ATOM 1533 C C . ARG B 1 59 ? -9.156 -4.766 0.325 1 98.56 59 ARG B C 1
ATOM 1535 O O . ARG B 1 59 ? -8.805 -4.418 -0.806 1 98.56 59 ARG B O 1
ATOM 1542 N N . SER B 1 60 ? -10.406 -4.699 0.775 1 98.38 60 SER B N 1
ATOM 1543 C CA . SER B 1 60 ? -11.375 -3.809 0.145 1 98.38 60 SER B CA 1
ATOM 1544 C C . SER B 1 60 ? -11.609 -2.561 0.989 1 98.38 60 SER B C 1
ATOM 1546 O O . SER B 1 60 ? -11.57 -2.619 2.221 1 98.38 60 SER B O 1
ATOM 1548 N N . SER B 1 61 ? -11.781 -1.495 0.391 1 97.88 61 SER B N 1
ATOM 1549 C CA . SER B 1 61 ? -12.07 -0.217 1.033 1 97.88 61 SER B CA 1
ATOM 1550 C C . SER B 1 61 ? -12.82 0.716 0.091 1 97.88 61 SER B C 1
ATOM 1552 O O . SER B 1 61 ? -12.367 0.983 -1.022 1 97.88 61 SER B O 1
ATOM 1554 N N . LEU B 1 62 ? -14 1.18 0.48 1 97.25 62 LEU B N 1
ATOM 1555 C CA . LEU B 1 62 ? -14.82 2.119 -0.271 1 97.25 62 LEU B CA 1
ATOM 1556 C C . LEU B 1 62 ? -15.039 1.632 -1.7 1 97.25 62 LEU B C 1
ATOM 1558 O O . LEU B 1 62 ? -14.906 2.404 -2.652 1 97.25 62 LEU B O 1
ATOM 1562 N N . GLY B 1 63 ? -15.273 0.326 -1.819 1 97.25 63 GLY B N 1
ATOM 1563 C CA . GLY B 1 63 ? -15.648 -0.249 -3.102 1 97.25 63 GLY B CA 1
ATOM 1564 C C . GLY B 1 63 ? -14.461 -0.494 -4.016 1 97.25 63 GLY B C 1
ATOM 1565 O O . GLY B 1 63 ? -14.633 -0.778 -5.203 1 97.25 63 GLY B O 1
ATOM 1566 N N . LEU B 1 64 ? -13.281 -0.299 -3.537 1 98.62 64 LEU B N 1
ATOM 1567 C CA . LEU B 1 64 ? -12.055 -0.573 -4.277 1 98.62 64 LEU B CA 1
ATOM 1568 C C . LEU B 1 64 ? -11.312 -1.763 -3.676 1 98.62 64 LEU B C 1
ATOM 1570 O O . LEU B 1 64 ? -11.164 -1.854 -2.457 1 98.62 64 LEU B O 1
ATOM 1574 N N . LEU B 1 65 ? -10.938 -2.732 -4.504 1 98.88 65 LEU B N 1
ATOM 1575 C CA . LEU B 1 65 ? -10.172 -3.906 -4.098 1 98.88 65 LEU B CA 1
ATOM 1576 C C . LEU B 1 65 ? -8.68 -3.684 -4.312 1 98.88 65 LEU B C 1
ATOM 1578 O O . LEU B 1 65 ? -8.258 -3.338 -5.418 1 98.88 65 LEU B O 1
ATOM 1582 N N . PHE B 1 66 ? -7.895 -3.836 -3.262 1 98.94 66 PHE B N 1
ATOM 1583 C CA . PHE B 1 66 ? -6.441 -3.691 -3.305 1 98.94 66 PHE B CA 1
ATOM 1584 C C . PHE B 1 66 ? -5.762 -5.051 -3.225 1 98.94 66 PHE B C 1
ATOM 1586 O O . PHE B 1 66 ? -5.863 -5.746 -2.213 1 98.94 66 PHE B O 1
ATOM 1593 N N . LEU B 1 67 ? -5.16 -5.453 -4.309 1 98.94 67 LEU B N 1
ATOM 1594 C CA . LEU B 1 67 ? -4.258 -6.598 -4.25 1 98.94 67 LEU B CA 1
ATOM 1595 C C . LEU B 1 67 ? -2.844 -6.16 -3.881 1 98.94 67 LEU B C 1
ATOM 1597 O O . LEU B 1 67 ? -2.168 -5.5 -4.676 1 98.94 67 LEU B O 1
ATOM 1601 N N . GLU B 1 68 ? -2.355 -6.59 -2.727 1 98.62 68 GLU B N 1
ATOM 1602 C CA . GLU B 1 68 ? -1.165 -5.996 -2.129 1 98.62 68 GLU B CA 1
ATOM 1603 C C . GLU B 1 68 ? 0.006 -6.973 -2.139 1 98.62 68 GLU B C 1
ATOM 1605 O O . GLU B 1 68 ? 1.164 -6.562 -2.244 1 98.62 68 GLU B O 1
ATOM 1610 N N . LEU B 1 69 ? -0.267 -8.219 -1.916 1 98.69 69 LEU B N 1
ATOM 1611 C CA . LEU B 1 69 ? 0.716 -9.297 -1.972 1 98.69 69 LEU B CA 1
ATOM 1612 C C . LEU B 1 69 ? 0.198 -10.461 -2.809 1 98.69 69 LEU B C 1
ATOM 1614 O O . LEU B 1 69 ? -0.985 -10.805 -2.74 1 98.69 69 LEU B O 1
ATOM 1618 N N . PHE B 1 70 ? 1.052 -11.055 -3.578 1 98.88 70 PHE B N 1
ATOM 1619 C CA . PHE B 1 70 ? 0.769 -12.273 -4.332 1 98.88 70 PHE B CA 1
ATOM 1620 C C . PHE B 1 70 ? 2.045 -13.07 -4.578 1 98.88 70 PHE B C 1
ATOM 1622 O O . PHE B 1 70 ? 2.977 -12.57 -5.219 1 98.88 70 PHE B O 1
ATOM 1629 N N . HIS B 1 71 ? 2.07 -14.305 -4.043 1 98.69 71 HIS B N 1
ATOM 1630 C CA . HIS B 1 71 ? 3.268 -15.117 -4.234 1 98.69 71 HIS B CA 1
ATOM 1631 C C . HIS B 1 71 ? 2.93 -16.594 -4.242 1 98.69 71 HIS B C 1
ATOM 1633 O O . HIS B 1 71 ? 2.143 -17.062 -3.416 1 98.69 71 HIS B O 1
ATOM 1639 N N . LEU B 1 72 ? 3.477 -17.312 -5.18 1 98.06 72 LEU B N 1
ATOM 1640 C CA . LEU B 1 72 ? 3.525 -18.781 -5.23 1 98.06 72 LEU B CA 1
ATOM 1641 C C . LEU B 1 72 ? 4.961 -19.266 -5.391 1 98.06 72 LEU B C 1
ATOM 1643 O O . LEU B 1 72 ? 5.699 -18.766 -6.238 1 98.06 72 LEU B O 1
ATOM 1647 N N . PRO B 1 73 ? 5.289 -20.219 -4.531 1 96.75 73 PRO B N 1
ATOM 1648 C CA . PRO B 1 73 ? 6.613 -20.797 -4.762 1 96.75 73 PRO B CA 1
ATOM 1649 C C . PRO B 1 73 ? 6.734 -21.469 -6.129 1 96.75 73 PRO B C 1
ATOM 1651 O O . PRO B 1 73 ? 5.723 -21.859 -6.715 1 96.75 73 PRO B O 1
ATOM 1654 N N . GLU B 1 74 ? 7.949 -21.625 -6.574 1 95.19 74 GLU B N 1
ATOM 1655 C CA . GLU B 1 74 ? 8.258 -22.047 -7.938 1 95.19 74 GLU B CA 1
ATOM 1656 C C . GLU B 1 74 ? 7.582 -23.359 -8.281 1 95.19 74 GLU B C 1
ATOM 1658 O O . GLU B 1 74 ? 6.992 -23.516 -9.352 1 95.19 74 GLU B O 1
ATOM 1663 N N . PRO B 1 75 ? 7.52 -24.375 -7.457 1 94.56 75 PRO B N 1
ATOM 1664 C CA . PRO B 1 75 ? 6.914 -25.656 -7.812 1 94.56 75 PRO B CA 1
ATOM 1665 C C . PRO B 1 75 ? 5.406 -25.562 -8.031 1 94.56 75 PRO B C 1
ATOM 1667 O O . PRO B 1 75 ? 4.805 -26.469 -8.617 1 94.56 75 PRO B O 1
ATOM 1670 N N . LEU B 1 76 ? 4.828 -24.516 -7.582 1 95.56 76 LEU B N 1
ATOM 1671 C CA . LEU B 1 76 ? 3.377 -24.391 -7.676 1 95.56 76 LEU B CA 1
ATOM 1672 C C . LEU B 1 76 ? 2.98 -23.469 -8.828 1 95.56 76 LEU B C 1
ATOM 1674 O O . LEU B 1 76 ? 1.798 -23.172 -9.016 1 95.56 76 LEU B O 1
ATOM 1678 N N . ARG B 1 77 ? 3.898 -23.047 -9.609 1 94.38 77 ARG B N 1
ATOM 1679 C CA . ARG B 1 77 ? 3.639 -22.125 -10.719 1 94.38 77 ARG B CA 1
ATOM 1680 C C . ARG B 1 77 ? 3.434 -22.891 -12.023 1 94.38 77 ARG B C 1
ATOM 1682 O O . ARG B 1 77 ? 3.836 -24.062 -12.133 1 94.38 77 ARG B O 1
ATOM 1689 N N . GLY B 1 78 ? 2.729 -22.266 -12.93 1 91.25 78 GLY B N 1
ATOM 1690 C CA . GLY B 1 78 ? 2.588 -22.828 -14.258 1 91.25 78 GLY B CA 1
ATOM 1691 C C . GLY B 1 78 ? 1.525 -23.906 -14.344 1 91.25 78 GLY B C 1
ATOM 1692 O O . GLY B 1 78 ? 1.489 -24.672 -15.305 1 91.25 78 GLY B O 1
ATOM 1693 N N . GLN B 1 79 ? 0.648 -24 -13.297 1 90.75 79 GLN B N 1
ATOM 1694 C CA . GLN B 1 79 ? -0.36 -25.062 -13.281 1 90.75 79 GLN B CA 1
ATOM 1695 C C . GLN B 1 79 ? -1.761 -24.484 -13.109 1 90.75 79 GLN B C 1
ATOM 1697 O O . GLN B 1 79 ? -2.691 -25.188 -12.727 1 90.75 79 GLN B O 1
ATOM 1702 N N . GLY B 1 80 ? -1.84 -23.234 -13.289 1 95.94 80 GLY B N 1
ATOM 1703 C CA . GLY B 1 80 ? -3.158 -22.609 -13.25 1 95.94 80 GLY B CA 1
ATOM 1704 C C . GLY B 1 80 ? -3.559 -22.156 -11.859 1 95.94 80 GLY B C 1
ATOM 1705 O O . GLY B 1 80 ? -4.586 -21.5 -11.688 1 95.94 80 GLY B O 1
ATOM 1706 N N . LEU B 1 81 ? -2.764 -22.5 -10.859 1 97.44 81 LEU B N 1
ATOM 1707 C CA . LEU B 1 81 ? -3.094 -22.172 -9.477 1 97.44 81 LEU B CA 1
ATOM 1708 C C 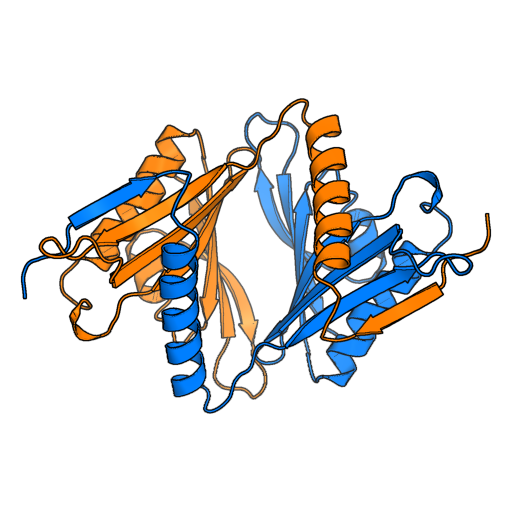. LEU B 1 81 ? -3.137 -20.656 -9.281 1 97.44 81 LEU B C 1
ATOM 1710 O O . LEU B 1 81 ? -4.012 -20.141 -8.578 1 97.44 81 LEU B O 1
ATOM 1714 N N . GLY B 1 82 ? -2.203 -19.938 -9.891 1 98.19 82 GLY B N 1
ATOM 1715 C CA . GLY B 1 82 ? -2.209 -18.484 -9.812 1 98.19 82 GLY B CA 1
ATOM 1716 C C . GLY B 1 82 ? -3.482 -17.875 -10.352 1 98.19 82 GLY B C 1
ATOM 1717 O O . GLY B 1 82 ? -4.043 -16.953 -9.742 1 98.19 82 GLY B O 1
ATOM 1718 N N . SER B 1 83 ? -3.912 -18.391 -11.438 1 98.5 83 SER B N 1
ATOM 1719 C CA . SER B 1 83 ? -5.148 -17.922 -12.047 1 98.5 83 SER B CA 1
ATOM 1720 C C . SER B 1 83 ? -6.348 -18.172 -11.141 1 98.5 83 SER B C 1
ATOM 1722 O O . SER B 1 83 ? -7.219 -17.312 -11 1 98.5 83 SER B O 1
ATOM 1724 N N . ARG B 1 84 ? -6.367 -19.297 -10.523 1 98.5 84 ARG B N 1
ATOM 1725 C CA . ARG B 1 84 ? -7.457 -19.625 -9.617 1 98.5 84 ARG B CA 1
ATOM 1726 C C . ARG B 1 84 ? -7.465 -18.703 -8.406 1 98.5 84 ARG B C 1
ATOM 1728 O O . ARG B 1 84 ? -8.531 -18.281 -7.949 1 98.5 84 ARG B O 1
ATOM 1735 N N . ILE B 1 85 ? -6.305 -18.438 -7.883 1 98.75 85 ILE B N 1
ATOM 1736 C CA . ILE B 1 85 ? -6.18 -17.547 -6.73 1 98.75 85 ILE B CA 1
ATOM 1737 C C . ILE B 1 85 ? -6.652 -16.141 -7.102 1 98.75 85 ILE B C 1
ATOM 1739 O O . ILE B 1 85 ? -7.441 -15.531 -6.375 1 98.75 85 ILE B O 1
ATOM 1743 N N . LEU B 1 86 ? -6.188 -15.633 -8.258 1 98.88 86 LEU B N 1
ATOM 1744 C CA . LEU B 1 86 ? -6.566 -14.297 -8.703 1 98.88 86 LEU B CA 1
ATOM 1745 C C . LEU B 1 86 ? -8.07 -14.195 -8.906 1 98.88 86 LEU B C 1
ATOM 1747 O O . LEU B 1 86 ? -8.703 -13.234 -8.477 1 98.88 86 LEU B O 1
ATOM 1751 N N . GLN B 1 87 ? -8.641 -15.18 -9.523 1 98.81 87 GLN B N 1
ATOM 1752 C CA . GLN B 1 87 ? -10.078 -15.195 -9.773 1 98.81 87 GLN B CA 1
ATOM 1753 C C . GLN B 1 87 ? -10.859 -15.195 -8.461 1 98.81 87 GLN B C 1
ATOM 1755 O O . GLN B 1 87 ? -11.844 -14.461 -8.32 1 98.81 87 GLN B O 1
ATOM 1760 N N . ALA B 1 88 ? -10.43 -16.031 -7.543 1 98.88 88 ALA B N 1
ATOM 1761 C CA . ALA B 1 88 ? -11.094 -16.078 -6.242 1 98.88 88 ALA B CA 1
ATOM 1762 C C . ALA B 1 88 ? -11.016 -14.734 -5.535 1 98.88 88 ALA B C 1
ATOM 1764 O O . ALA B 1 88 ? -11.977 -14.289 -4.906 1 98.88 88 ALA B O 1
ATOM 1765 N N . PHE B 1 89 ? -9.867 -14.117 -5.57 1 98.94 89 PHE B N 1
ATOM 1766 C CA . PHE B 1 89 ? -9.641 -12.797 -4.98 1 98.94 89 PHE B CA 1
ATOM 1767 C C . PHE B 1 89 ? -10.594 -11.766 -5.582 1 98.94 89 PHE B C 1
ATOM 1769 O O . PHE B 1 89 ? -11.25 -11.023 -4.855 1 98.94 89 PHE B O 1
ATOM 1776 N N . GLU B 1 90 ? -10.68 -11.742 -6.914 1 98.94 90 GLU B N 1
ATOM 1777 C CA . GLU B 1 90 ? -11.57 -10.836 -7.633 1 98.94 90 GLU B CA 1
ATOM 1778 C C . GLU B 1 90 ? -13.031 -11.117 -7.305 1 98.94 90 GLU B C 1
ATOM 1780 O O . GLU B 1 90 ? -13.812 -10.188 -7.09 1 98.94 90 GLU B O 1
ATOM 1785 N N . ASP B 1 91 ? -13.391 -12.367 -7.309 1 98.94 91 ASP B N 1
ATOM 1786 C CA . ASP B 1 91 ? -14.766 -12.758 -7.035 1 98.94 91 ASP B CA 1
ATOM 1787 C C . ASP B 1 91 ? -15.203 -12.289 -5.648 1 98.94 91 ASP B C 1
ATOM 1789 O O . ASP B 1 91 ? -16.328 -11.805 -5.473 1 98.94 91 ASP B O 1
ATOM 1793 N N . GLU B 1 92 ? -14.32 -12.492 -4.668 1 98.81 92 GLU B N 1
ATOM 1794 C CA . GLU B 1 92 ? -14.656 -12.031 -3.326 1 98.81 92 GLU B CA 1
ATOM 1795 C C . GLU B 1 92 ? -14.789 -10.508 -3.287 1 98.81 92 GLU B C 1
ATOM 1797 O O . GLU B 1 92 ? -15.656 -9.977 -2.598 1 98.81 92 GLU B O 1
ATOM 1802 N N . GLY B 1 93 ? -13.914 -9.797 -4.004 1 98.62 93 GLY B N 1
ATOM 1803 C CA . GLY B 1 93 ? -14.078 -8.359 -4.145 1 98.62 93 GLY B CA 1
ATOM 1804 C C . GLY B 1 93 ? -15.438 -7.957 -4.688 1 98.62 93 GLY B C 1
ATOM 1805 O O . GLY B 1 93 ? -16.094 -7.07 -4.141 1 98.62 93 GLY B O 1
ATOM 1806 N N . ARG B 1 94 ? -15.852 -8.648 -5.742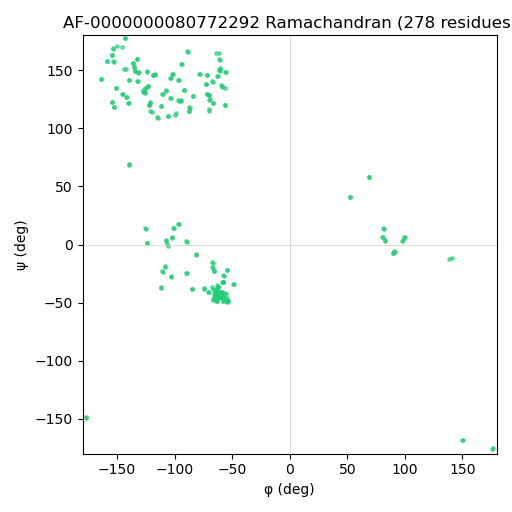 1 98.62 94 ARG B N 1
ATOM 1807 C CA . ARG B 1 94 ? -17.172 -8.398 -6.32 1 98.62 94 ARG B CA 1
ATOM 1808 C C . ARG B 1 94 ? -18.266 -8.648 -5.293 1 98.62 94 ARG B C 1
ATOM 1810 O O . ARG B 1 94 ? -19.203 -7.855 -5.188 1 98.62 94 ARG B O 1
ATOM 1817 N N . ARG B 1 95 ? -18.141 -9.711 -4.602 1 98.31 95 ARG B N 1
ATOM 1818 C CA . ARG B 1 95 ? -19.141 -10.062 -3.596 1 98.31 95 ARG B CA 1
ATOM 1819 C C . ARG B 1 95 ? -19.266 -8.961 -2.543 1 98.31 95 ARG B C 1
ATOM 1821 O O . ARG B 1 95 ? -20.359 -8.703 -2.043 1 98.31 95 ARG B O 1
ATOM 1828 N N . ARG B 1 96 ? -18.156 -8.289 -2.262 1 97.31 96 ARG B N 1
ATOM 1829 C CA . ARG B 1 96 ? -18.109 -7.223 -1.268 1 97.31 96 ARG B CA 1
ATOM 1830 C C . ARG B 1 96 ? -18.625 -5.91 -1.852 1 97.31 96 ARG B C 1
ATOM 1832 O O . ARG B 1 96 ? -18.719 -4.906 -1.144 1 97.31 96 ARG B O 1
ATOM 1839 N N . GLY B 1 97 ? -18.844 -5.938 -3.188 1 97.19 97 GLY B N 1
ATOM 1840 C CA . GLY B 1 97 ? -19.391 -4.742 -3.811 1 97.19 97 GLY B CA 1
ATOM 1841 C C . GLY B 1 97 ? -18.328 -3.887 -4.492 1 97.19 97 GLY B C 1
ATOM 1842 O O . GLY B 1 97 ? -18.625 -2.766 -4.914 1 97.19 97 GLY B O 1
ATOM 1843 N N . CYS B 1 98 ? -17.109 -4.383 -4.555 1 98.44 98 CYS B N 1
ATOM 1844 C CA . CYS B 1 98 ? -16.078 -3.631 -5.246 1 98.44 98 CYS B CA 1
ATOM 1845 C C . CYS B 1 98 ? -16.359 -3.557 -6.742 1 98.44 98 CYS B C 1
ATOM 1847 O O . CYS B 1 98 ? -16.719 -4.562 -7.363 1 98.44 98 CYS B O 1
ATOM 1849 N N . ARG B 1 99 ? -16.109 -2.414 -7.312 1 98.19 99 ARG B N 1
ATOM 1850 C CA . ARG B 1 99 ? -16.344 -2.229 -8.742 1 98.19 99 ARG B CA 1
ATOM 1851 C C . ARG B 1 99 ? -15.016 -2.145 -9.5 1 98.19 99 ARG B C 1
ATOM 1853 O O . ARG B 1 99 ? -14.992 -2.281 -10.727 1 98.19 99 ARG B O 1
ATOM 1860 N N . HIS B 1 100 ? -13.969 -1.861 -8.758 1 98.5 100 HIS B N 1
ATOM 1861 C CA . HIS B 1 100 ? -12.625 -1.77 -9.312 1 98.5 100 HIS B CA 1
ATOM 1862 C C . HIS B 1 100 ? -11.609 -2.463 -8.414 1 98.5 100 HIS B C 1
ATOM 1864 O O . HIS B 1 100 ? -11.875 -2.701 -7.238 1 98.5 100 HIS B O 1
ATOM 1870 N N . ALA B 1 101 ? -10.57 -2.838 -9.008 1 98.88 101 ALA B N 1
ATOM 1871 C CA . ALA B 1 101 ? -9.414 -3.367 -8.297 1 98.88 101 ALA B CA 1
ATOM 1872 C C . ALA B 1 101 ? -8.125 -2.693 -8.766 1 98.88 101 ALA B C 1
ATOM 1874 O O . ALA B 1 101 ? -8.039 -2.234 -9.906 1 98.88 101 ALA B O 1
ATOM 1875 N N . VAL B 1 102 ? -7.188 -2.559 -7.875 1 98.94 102 VAL B N 1
ATOM 1876 C CA . VAL B 1 102 ? -5.895 -1.965 -8.203 1 98.94 102 VAL B CA 1
ATOM 1877 C C . VAL B 1 102 ? -4.773 -2.809 -7.605 1 98.94 102 VAL B C 1
ATOM 1879 O O . VAL B 1 102 ? -4.969 -3.479 -6.59 1 98.94 102 VAL B O 1
ATOM 1882 N N . LEU B 1 103 ? -3.682 -2.822 -8.242 1 98.88 103 LEU B N 1
ATOM 1883 C CA . LEU B 1 103 ? -2.42 -3.346 -7.723 1 98.88 103 LEU B CA 1
ATOM 1884 C C . LEU B 1 103 ? -1.234 -2.66 -8.391 1 98.88 103 LEU B C 1
ATOM 1886 O O . LEU B 1 103 ? -1.41 -1.888 -9.336 1 98.88 103 LEU B O 1
ATOM 1890 N N . TYR B 1 104 ? -0.075 -2.871 -7.867 1 98.75 104 TYR B N 1
ATOM 1891 C CA . TYR B 1 104 ? 1.147 -2.613 -8.617 1 98.75 104 TYR B CA 1
ATOM 1892 C C . TYR B 1 104 ? 2.141 -3.758 -8.461 1 98.75 104 TYR B C 1
ATOM 1894 O O . TYR B 1 104 ? 2.072 -4.512 -7.484 1 98.75 104 TYR B O 1
ATOM 1902 N N . THR B 1 105 ? 2.963 -3.928 -9.414 1 98.5 105 THR B N 1
ATOM 1903 C CA . THR B 1 105 ? 3.984 -4.969 -9.445 1 98.5 105 THR B CA 1
ATOM 1904 C C . THR B 1 105 ? 5.262 -4.453 -10.102 1 98.5 105 THR B C 1
ATOM 1906 O O . THR B 1 105 ? 5.359 -3.27 -10.438 1 98.5 105 THR B O 1
ATOM 1909 N N . ILE B 1 106 ? 6.258 -5.266 -10.141 1 98.25 106 ILE B N 1
ATOM 1910 C CA . ILE B 1 106 ? 7.527 -4.934 -10.773 1 98.25 106 ILE B CA 1
ATOM 1911 C C . ILE B 1 106 ? 7.605 -5.605 -12.148 1 98.25 106 ILE B C 1
ATOM 1913 O O . ILE B 1 106 ? 7.121 -6.723 -12.328 1 98.25 106 ILE B O 1
ATOM 1917 N N . SER B 1 107 ? 8.234 -4.988 -13.102 1 98.12 107 SER B N 1
ATOM 1918 C CA . SER B 1 107 ? 8.227 -5.453 -14.484 1 98.12 107 SER B CA 1
ATOM 1919 C C . SER B 1 107 ? 8.742 -6.883 -14.594 1 98.12 107 SER B C 1
ATOM 1921 O O . SER B 1 107 ? 8.32 -7.633 -15.477 1 98.12 107 SER B O 1
ATOM 1923 N N . PHE B 1 108 ? 9.578 -7.312 -13.688 1 97 108 PHE B N 1
ATOM 1924 C CA . PHE B 1 108 ? 10.125 -8.656 -13.781 1 97 108 PHE B CA 1
ATOM 1925 C C . PHE B 1 108 ? 9.227 -9.664 -13.062 1 97 108 PHE B C 1
ATOM 1927 O O . PHE B 1 108 ? 9.531 -10.852 -13.023 1 97 108 PHE B O 1
ATOM 1934 N N . GLN B 1 109 ? 8.086 -9.164 -12.508 1 96.5 109 GLN B N 1
ATOM 1935 C CA . GLN B 1 109 ? 7.121 -10.016 -11.82 1 96.5 109 GLN B CA 1
ATOM 1936 C C . GLN B 1 109 ? 5.984 -10.422 -12.75 1 96.5 109 GLN B C 1
ATOM 1938 O O . GLN B 1 109 ? 4.852 -10.633 -12.305 1 96.5 109 GLN B O 1
ATOM 1943 N N . ALA B 1 110 ? 6.102 -10.328 -14.023 1 93.81 110 ALA B N 1
ATOM 1944 C CA . ALA B 1 110 ? 5.203 -10.859 -15.047 1 93.81 110 ALA B CA 1
ATOM 1945 C C . ALA B 1 110 ? 3.871 -10.109 -15.047 1 93.81 110 ALA B C 1
ATOM 1947 O O . ALA B 1 110 ? 2.811 -10.727 -14.93 1 93.81 110 ALA B O 1
ATOM 1948 N N . PRO B 1 111 ? 3.971 -8.75 -15.258 1 98.06 111 PRO B N 1
ATOM 1949 C CA . PRO B 1 111 ? 2.707 -8.023 -15.375 1 98.06 111 PRO B CA 1
ATOM 1950 C C . PRO B 1 111 ? 1.782 -8.602 -16.438 1 98.06 111 PRO B C 1
ATOM 1952 O O . PRO B 1 111 ? 0.567 -8.398 -16.391 1 98.06 111 PRO B O 1
ATOM 1955 N N . GLY B 1 112 ? 2.279 -9.32 -17.375 1 98.12 112 GLY B N 1
ATOM 1956 C CA . GLY B 1 112 ? 1.486 -10.008 -18.391 1 98.12 112 GLY B CA 1
ATOM 1957 C C . GLY B 1 112 ? 0.48 -10.977 -17.797 1 98.12 112 GLY B C 1
ATOM 1958 O O . GLY B 1 112 ? -0.582 -11.211 -18.391 1 98.12 112 GLY B O 1
ATOM 1959 N N . PHE B 1 113 ? 0.815 -11.586 -16.672 1 98.44 113 PHE B N 1
ATOM 1960 C CA . PHE B 1 113 ? -0.119 -12.453 -15.969 1 98.44 113 PHE B CA 1
ATOM 1961 C C . PHE B 1 113 ? -1.43 -11.727 -15.695 1 98.44 113 PHE B C 1
ATOM 1963 O O . PHE B 1 113 ? -2.506 -12.227 -16.016 1 98.44 113 PHE B O 1
ATOM 1970 N N . TYR B 1 114 ? -1.364 -10.5 -15.164 1 98.81 114 TYR B N 1
ATOM 1971 C CA . TYR B 1 114 ? -2.549 -9.719 -14.812 1 98.81 114 TYR B CA 1
ATOM 1972 C C . TYR B 1 114 ? -3.279 -9.25 -16.062 1 98.81 114 TYR B C 1
ATOM 1974 O O . TYR B 1 114 ? -4.512 -9.258 -16.109 1 98.81 114 TYR B O 1
ATOM 1982 N N . GLN B 1 115 ? -2.488 -8.836 -17.031 1 98.75 115 GLN B N 1
ATOM 1983 C CA . GLN B 1 115 ? -3.08 -8.328 -18.266 1 98.75 115 GLN B CA 1
ATOM 1984 C C . GLN B 1 115 ? -3.902 -9.406 -18.969 1 98.75 115 GLN B C 1
ATOM 1986 O O . GLN B 1 115 ? -4.973 -9.125 -19.5 1 98.75 115 GLN B O 1
ATOM 1991 N N . ARG B 1 116 ? -3.457 -10.641 -18.922 1 98.19 116 ARG B N 1
ATOM 1992 C CA . ARG B 1 116 ? -4.191 -11.75 -19.516 1 98.19 116 ARG B CA 1
ATOM 1993 C C . ARG B 1 116 ? -5.5 -12 -18.766 1 98.19 116 ARG B C 1
ATOM 1995 O O . ARG B 1 116 ? -6.402 -12.656 -19.297 1 98.19 116 ARG B O 1
ATOM 2002 N N . HIS B 1 117 ? -5.555 -11.516 -17.594 1 98.5 117 HIS B N 1
ATOM 2003 C CA . HIS B 1 117 ? -6.762 -11.68 -16.781 1 98.5 117 HIS B CA 1
ATOM 2004 C C . HIS B 1 117 ? -7.598 -10.406 -16.781 1 98.5 117 HIS B C 1
ATOM 2006 O O . HIS B 1 117 ? -8.438 -10.219 -15.898 1 98.5 117 HIS B O 1
ATOM 2012 N N . GLY B 1 118 ? -7.332 -9.492 -17.672 1 98.69 118 GLY B N 1
ATOM 2013 C CA . GLY B 1 118 ? -8.211 -8.352 -17.891 1 98.69 118 GLY B CA 1
ATOM 2014 C C . GLY B 1 118 ? -7.762 -7.098 -17.172 1 98.69 118 GLY B C 1
ATOM 2015 O O . GLY B 1 118 ? -8.438 -6.07 -17.219 1 98.69 118 GLY B O 1
ATOM 2016 N N . TRP B 1 119 ? -6.633 -7.141 -16.5 1 98.88 119 TRP B N 1
ATOM 2017 C CA . TRP B 1 119 ? -6.09 -5.957 -15.844 1 98.88 119 TRP B CA 1
ATOM 2018 C C . TRP B 1 119 ? -5.414 -5.035 -16.859 1 98.88 119 TRP B C 1
ATOM 2020 O O . TRP B 1 119 ? -4.805 -5.504 -17.828 1 98.88 119 TRP B O 1
ATOM 2030 N N . GLN B 1 120 ? -5.512 -3.729 -16.562 1 98.75 120 GLN B N 1
ATOM 2031 C CA . GLN B 1 120 ? -4.969 -2.727 -17.484 1 98.75 120 GLN B CA 1
ATOM 2032 C C . GLN B 1 120 ? -3.945 -1.839 -16.781 1 98.75 120 GLN B C 1
ATOM 2034 O O . GLN B 1 120 ? -4.176 -1.379 -15.664 1 98.75 120 GLN B O 1
ATOM 2039 N N . VAL B 1 121 ? -2.871 -1.616 -17.5 1 98.62 121 VAL B N 1
ATOM 2040 C CA . VAL B 1 121 ? -1.843 -0.721 -16.984 1 98.62 121 VAL B CA 1
ATOM 2041 C C . VAL B 1 121 ? -2.338 0.723 -17.031 1 98.62 121 VAL B C 1
ATOM 2043 O O . VAL B 1 121 ? -2.863 1.167 -18.062 1 98.62 121 VAL B O 1
ATOM 2046 N N . PHE B 1 122 ? -2.223 1.43 -15.938 1 98.12 122 PHE B N 1
ATOM 2047 C CA . PHE B 1 122 ? -2.598 2.838 -15.953 1 98.12 122 PHE B CA 1
ATOM 2048 C C . PHE B 1 122 ? -1.442 3.715 -15.484 1 98.12 122 PHE B C 1
ATOM 2050 O O . PHE B 1 122 ? -1.567 4.938 -15.43 1 98.12 122 PHE B O 1
ATOM 2057 N N . GLY B 1 123 ? -0.279 3.102 -15.156 1 97.94 123 GLY B N 1
ATOM 2058 C CA . GLY B 1 123 ? 0.94 3.799 -14.781 1 97.94 123 GLY B CA 1
ATOM 2059 C C . GLY B 1 123 ? 2.172 2.916 -14.836 1 97.94 123 GLY B C 1
ATOM 2060 O O . GLY B 1 123 ? 2.1 1.723 -14.531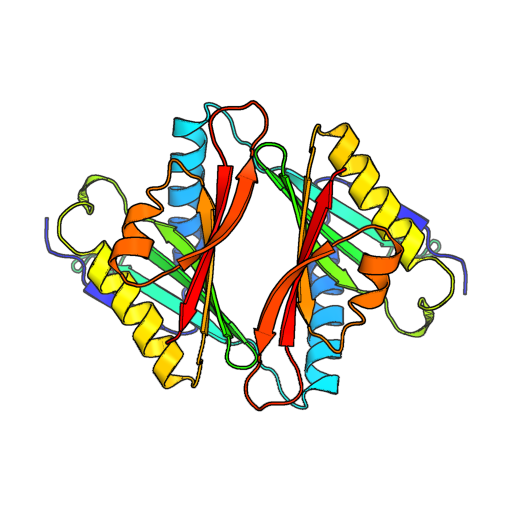 1 97.94 123 GLY B O 1
ATOM 2061 N N . GLU B 1 124 ? 3.223 3.443 -15.242 1 98.38 124 GLU B N 1
ATOM 2062 C CA . GLU B 1 124 ? 4.531 2.791 -15.258 1 98.38 124 GLU B CA 1
ATOM 2063 C C . GLU B 1 124 ? 5.637 3.766 -14.859 1 98.38 124 GLU B C 1
ATOM 2065 O O . GLU B 1 124 ? 5.766 4.84 -15.453 1 98.38 124 GLU B O 1
ATOM 2070 N N . ILE B 1 125 ? 6.371 3.428 -13.82 1 98.19 125 ILE B N 1
ATOM 2071 C CA . ILE B 1 125 ? 7.422 4.293 -13.297 1 98.19 125 ILE B CA 1
ATOM 2072 C C . ILE B 1 125 ? 8.758 3.559 -13.328 1 98.19 125 ILE B C 1
ATOM 2074 O O . ILE B 1 125 ? 8.906 2.496 -12.719 1 98.19 125 ILE B O 1
ATOM 2078 N N . PRO B 1 126 ? 9.75 4.105 -14 1 97.38 126 PRO B N 1
ATOM 2079 C CA . PRO B 1 126 ? 11.039 3.422 -14.07 1 97.38 126 PRO B CA 1
ATOM 2080 C C . PRO B 1 126 ? 11.703 3.26 -12.703 1 97.38 126 PRO B C 1
ATOM 2082 O O . PRO B 1 126 ? 11.594 4.145 -11.852 1 97.38 126 PRO B O 1
ATOM 2085 N N . CYS B 1 127 ? 12.383 2.184 -12.516 1 96 127 CYS B N 1
ATOM 2086 C CA . CYS B 1 127 ? 13.148 1.921 -11.312 1 96 127 CYS B CA 1
ATOM 2087 C C . CYS B 1 127 ? 14.57 2.463 -11.438 1 96 127 CYS B C 1
ATOM 2089 O O . CYS B 1 127 ? 14.977 2.902 -12.516 1 96 127 CYS B O 1
ATOM 2091 N N . ASP B 1 128 ? 15.219 2.516 -10.297 1 93.81 128 ASP B N 1
ATOM 2092 C CA . ASP B 1 128 ? 16.641 2.826 -10.227 1 93.81 128 ASP B CA 1
ATOM 2093 C C . ASP B 1 128 ? 17.391 1.768 -9.422 1 93.81 128 ASP B C 1
ATOM 2095 O O . ASP B 1 128 ? 16.953 1.366 -8.344 1 93.81 128 ASP B O 1
ATOM 2099 N N . PRO B 1 129 ? 18.469 1.218 -9.859 1 90 129 PRO B N 1
ATOM 2100 C CA . PRO B 1 129 ? 19.062 1.46 -11.18 1 90 129 PRO B CA 1
ATOM 2101 C C . PRO B 1 129 ? 18.156 0.997 -12.32 1 90 129 PRO B C 1
ATOM 2103 O O . PRO B 1 129 ? 17.203 0.262 -12.094 1 90 129 PRO B O 1
ATOM 2106 N N . PRO B 1 130 ? 18.453 1.442 -13.508 1 92.12 130 PRO B N 1
ATOM 2107 C CA . PRO B 1 130 ? 17.609 1.093 -14.648 1 92.12 130 PRO B CA 1
ATOM 2108 C C . PRO B 1 130 ? 17.547 -0.411 -14.898 1 92.12 130 PRO B C 1
ATOM 2110 O O . PRO B 1 130 ? 18.516 -1.124 -14.625 1 92.12 130 PRO B O 1
ATOM 2113 N N . GLY B 1 131 ? 16.391 -0.933 -15.445 1 92.44 131 GLY B N 1
ATOM 2114 C CA . GLY B 1 131 ? 16.25 -2.336 -15.789 1 92.44 131 GLY B CA 1
ATOM 2115 C C . GLY B 1 131 ? 14.883 -2.898 -15.406 1 92.44 131 GLY B C 1
ATOM 2116 O O . GLY B 1 131 ? 14.516 -3.992 -15.844 1 92.44 131 GLY B O 1
ATOM 2117 N N . ALA B 1 132 ? 14.219 -2.121 -14.633 1 95.75 132 ALA B N 1
ATOM 2118 C CA . ALA B 1 132 ? 12.891 -2.535 -14.203 1 95.75 132 ALA B CA 1
ATOM 2119 C C . ALA B 1 132 ? 11.961 -1.333 -14.055 1 95.75 132 ALA B C 1
ATOM 2121 O O . ALA B 1 132 ? 12.383 -0.188 -14.219 1 95.75 132 ALA B O 1
ATOM 2122 N N . SER B 1 133 ? 10.742 -1.527 -13.875 1 98.25 133 SER B N 1
ATOM 2123 C CA . SER B 1 133 ? 9.742 -0.502 -13.617 1 98.25 133 SER B CA 1
ATOM 2124 C C . SER B 1 133 ? 8.68 -1 -12.641 1 98.25 133 SER B C 1
ATOM 2126 O O . SER B 1 133 ? 8.477 -2.207 -12.5 1 98.25 133 SER B O 1
ATOM 2128 N N . ARG B 1 134 ? 8.148 -0.075 -11.938 1 98.62 134 ARG B N 1
ATOM 2129 C CA . ARG B 1 134 ? 6.898 -0.345 -11.227 1 98.62 134 ARG B CA 1
ATOM 2130 C C . ARG B 1 134 ? 5.695 -0.151 -12.148 1 98.62 134 ARG B C 1
ATOM 2132 O O . ARG B 1 134 ? 5.535 0.91 -12.75 1 98.62 134 ARG B O 1
ATOM 2139 N N . ILE B 1 135 ? 4.855 -1.167 -12.203 1 98.88 135 ILE B N 1
ATOM 2140 C CA . ILE B 1 135 ? 3.703 -1.174 -13.094 1 98.88 135 ILE B CA 1
ATOM 2141 C C . ILE B 1 135 ? 2.416 -1.106 -12.273 1 98.88 135 ILE B C 1
ATOM 2143 O O . ILE B 1 135 ? 2.172 -1.962 -11.422 1 98.88 135 ILE B O 1
ATOM 2147 N N . PHE B 1 136 ? 1.627 -0.089 -12.469 1 98.88 136 PHE B N 1
ATOM 2148 C CA . PHE B 1 136 ? 0.346 0.098 -11.797 1 98.88 136 PHE B CA 1
ATOM 2149 C C . PHE B 1 136 ? -0.801 -0.389 -12.68 1 98.88 136 PHE B C 1
ATOM 2151 O O . PHE B 1 136 ? -0.923 0.022 -13.836 1 98.88 136 PHE B O 1
ATOM 2158 N N . LEU B 1 137 ? -1.611 -1.313 -12.148 1 98.88 137 LEU B N 1
ATOM 2159 C CA . LEU B 1 137 ? -2.689 -1.927 -12.914 1 98.88 137 LEU B CA 1
ATOM 2160 C C . LEU B 1 137 ? -4.031 -1.746 -12.211 1 98.88 137 LEU B C 1
ATOM 2162 O O . LEU B 1 137 ? -4.086 -1.692 -10.977 1 98.88 137 LEU B O 1
ATOM 2166 N N . ARG B 1 138 ? -5.066 -1.66 -12.992 1 98.81 138 ARG B N 1
ATOM 2167 C CA . ARG B 1 138 ? -6.441 -1.613 -12.508 1 98.81 138 ARG B CA 1
ATOM 2168 C C . ARG B 1 138 ? -7.328 -2.576 -13.289 1 98.81 138 ARG B C 1
ATOM 2170 O O . ARG B 1 138 ? -6.965 -3.018 -14.383 1 98.81 138 ARG B O 1
ATOM 2177 N N . LYS B 1 139 ? -8.414 -2.93 -12.734 1 98.75 139 LYS B N 1
ATOM 2178 C CA . LYS B 1 139 ? -9.422 -3.762 -13.391 1 98.75 139 LYS B CA 1
ATOM 2179 C C . LYS B 1 139 ? -10.836 -3.355 -12.969 1 98.75 139 LYS B C 1
ATOM 2181 O O . LYS B 1 139 ? -11.086 -3.1 -11.789 1 98.75 139 LYS B O 1
ATOM 2186 N N . ALA B 1 140 ? -11.688 -3.146 -13.93 1 98.31 140 ALA B N 1
ATOM 2187 C CA . ALA B 1 140 ? -13.117 -3.104 -13.625 1 98.31 140 ALA B CA 1
ATOM 2188 C C . ALA B 1 140 ? -13.641 -4.488 -13.242 1 98.31 140 ALA B C 1
ATOM 2190 O O . ALA B 1 140 ? -13.422 -5.461 -13.969 1 98.31 140 ALA B O 1
ATOM 2191 N N . LEU B 1 141 ? -14.219 -4.562 -12.141 1 97.75 141 LEU B N 1
ATOM 2192 C CA . LEU B 1 141 ? -14.672 -5.859 -11.656 1 97.75 141 LEU B CA 1
ATOM 2193 C C . LEU B 1 141 ? -16.109 -6.125 -12.078 1 97.75 141 LEU B C 1
ATOM 2195 O O . LEU B 1 141 ? -16.891 -5.188 -12.266 1 97.75 141 LEU B O 1
#

Secondary structure (DSSP, 8-state):
-PPPEEEEESS--HHHHHHHHHHHHHHHHHHHSS---EEEEEEEE-TTT--EEEEEEEEEETTEEEEEEEE--GGGSSSSHHHHHHHHHHHHHHHTT--EEEEEEEGGG-HHHHHTTT-EEEEEEE-SSSS-EEEEEEEE-/-PPPEEEEESS--HHHHHHHHHHHHHHHHHHHSS---EEEEEEEE-TTT--EEEEEEEEEETTEEEEEEEE--GGGSSSSHHHHHHHHHHHHHHHTT--EEEEEEEGGG-HHHHHHTT-EEEEEEE-SSSS-EEEEEEEE-

Radius of gyration: 19.23 Å; Cα contacts (8 Å, |Δi|>4): 573; chains: 2; bounding box: 42×59×46 Å

InterPro domains:
  IPR000182 GNAT domain [PF00583] (46-119)
  IPR000182 GNAT domain [PS51186] (1-141)
  IPR016181 Acyl-CoA N-acyltransferase [SSF55729] (19-141)

Solvent-accessible surface area (backbone atoms only — not comparable to full-atom values): 15076 Å² total; per-residue (Å²): 131,80,74,58,42,80,46,78,42,64,74,68,56,69,66,48,58,48,51,23,50,48,52,39,50,49,54,49,22,66,75,70,71,46,85,52,73,42,50,38,32,30,32,30,18,35,77,86,78,63,44,66,63,22,30,37,35,36,31,36,39,46,22,34,24,38,52,74,42,72,24,66,51,75,92,57,54,95,71,57,50,65,56,52,44,53,49,51,49,50,49,52,32,43,74,73,55,19,48,35,34,39,37,66,49,43,57,88,68,48,60,62,63,47,42,76,70,64,33,40,78,65,45,74,43,76,28,41,72,79,89,45,28,41,36,31,34,34,27,81,96,128,84,73,59,42,81,45,78,42,63,75,69,56,69,65,49,58,48,50,23,50,50,53,38,49,49,53,50,22,66,74,70,71,47,87,52,74,42,50,38,32,29,33,30,18,36,79,86,76,63,46,64,63,23,31,37,34,35,31,36,40,46,24,34,24,38,52,72,45,71,25,66,49,76,90,58,54,95,70,58,50,64,57,52,45,52,50,50,50,50,50,52,32,43,74,74,55,18,49,34,34,38,38,66,49,43,56,88,69,47,58,63,63,47,42,76,71,64,32,40,77,66,45,75,43,74,29,40,74,78,90,44,27,41,38,30,33,35,29,82,95

Sequence (282 aa):
MQTPELFICDQAAPEAEKTIAAGLNQYNDQHTGYADRQPLAVLARDPATGETLGGAYGRSSLGLLFLELFHLPEPLRGQGLGSRILQAFEDEGRRRGCRHAVLYTISFQAPGFYQRHGWQVFGEIPCDPPGASRIFLRKALMQTPELFICDQAAPEAEKTIAAGLNQYNDQHTGYADRQPLAVLARDPATGETLGGAYGRSSLGLLFLELFHLPEPLRGQGLGSRILQAFEDEGRRRGCRHAVLYTISFQAPGFYQRHGWQVFGEIPCDPPGASRIFLRKAL